Protein AF-A0A7J9R918-F1 (afdb_monomer_lite)

Secondary structure (DSSP, 8-state):
-----------EEEEEEEEEESSS-EEEEEEEEEESS--TT------SSS-------S-TT-----SS---TT----HHHHHHHHHHHHHHTSHHHHHHHHHHHHHHHTS-HHHHHHHHHHHHHHHHH-SS--HHHHHHHSSHHHHHHHHTSEE--SSSS-EE-SEEEEE-TTSBEEEESS--S-SB-TTSHHHHHHHH-SS---EE---EEETTTTEEEEEEEEEEE-TTT--EEEEEEEEEEHHHHS---

pLDDT: mean 75.33, std 25.39, range [23.84, 98.75]

Sequence (252 aa):
MSVNNTNNLRNTVIVIVLATGIGFGVSITAYFIICEDCGPLSQIFFDNDVSLEIICSNDPTCRSLDNSTEIDGYNFTPIGQEKINLLKELVRQPIIQNALNLSNEKDSHISDDVRIQIYIQREKEWINSKELTPLMKSIIHNDVSDSLRDNLIIQSDNFDNVTFGEHILTNVYGGNVAISVKTDNYDQSRDDWWQQAFYDKDGRPFARQCEFDSSAEIFSEDLIIKIKDNESGEFIGILNSATPCDVLYKPS

Structure (mmCIF, N/CA/C/O backbone):
data_AF-A0A7J9R918-F1
#
_entry.id   AF-A0A7J9R918-F1
#
loop_
_atom_site.group_PDB
_atom_site.id
_atom_site.type_symbol
_atom_site.label_atom_id
_atom_site.label_alt_id
_atom_site.label_comp_id
_atom_site.label_asym_id
_atom_site.label_entity_id
_atom_site.label_seq_id
_atom_site.pdbx_PDB_ins_code
_atom_site.Cartn_x
_atom_site.Cartn_y
_atom_site.Cartn_z
_atom_site.occupancy
_atom_site.B_iso_or_equiv
_atom_site.auth_seq_id
_atom_site.auth_comp_id
_atom_site.auth_asym_id
_atom_site.auth_atom_id
_atom_site.pdbx_PDB_model_num
ATOM 1 N N . MET A 1 1 ? 44.095 4.939 -36.704 1.00 32.62 1 MET A N 1
ATOM 2 C CA . MET A 1 1 ? 44.929 5.235 -35.521 1.00 32.62 1 MET A CA 1
ATOM 3 C C . MET A 1 1 ? 44.325 6.455 -34.862 1.00 32.62 1 MET A C 1
ATOM 5 O O . MET A 1 1 ? 44.158 7.461 -35.539 1.00 32.62 1 MET A O 1
ATOM 9 N N . SER A 1 2 ? 43.870 6.292 -33.622 1.00 30.41 2 SER A N 1
ATOM 10 C CA . SER A 1 2 ? 43.311 7.354 -32.786 1.00 30.41 2 SER A CA 1
ATOM 11 C C . SER A 1 2 ? 44.360 8.430 -32.480 1.00 30.41 2 SER A C 1
ATOM 13 O O . SER A 1 2 ? 45.555 8.179 -32.634 1.00 30.41 2 SER A O 1
ATOM 15 N N . VAL A 1 3 ? 43.915 9.608 -32.029 1.00 24.45 3 VAL A N 1
ATOM 16 C CA . VAL A 1 3 ? 44.062 10.043 -30.625 1.00 24.45 3 VAL A CA 1
ATOM 17 C C . VAL A 1 3 ? 43.327 11.382 -30.401 1.00 24.45 3 VAL A C 1
ATOM 19 O O . VAL A 1 3 ? 43.638 12.393 -31.016 1.00 24.45 3 VAL A O 1
ATOM 22 N N . ASN A 1 4 ? 42.349 11.297 -29.493 1.00 23.84 4 ASN A N 1
ATOM 23 C CA . ASN A 1 4 ? 41.894 12.228 -28.450 1.00 23.84 4 ASN A CA 1
ATOM 24 C C . ASN A 1 4 ? 41.414 13.645 -28.797 1.00 23.84 4 ASN A C 1
ATOM 26 O O . ASN A 1 4 ? 42.194 14.591 -28.832 1.00 23.84 4 ASN A O 1
ATOM 30 N N . ASN A 1 5 ? 40.086 13.801 -28.811 1.00 26.95 5 ASN A N 1
ATOM 31 C CA . ASN A 1 5 ? 39.428 15.035 -28.389 1.00 26.95 5 ASN A CA 1
ATOM 32 C C . ASN A 1 5 ? 38.882 14.804 -26.968 1.00 26.95 5 ASN A C 1
ATOM 34 O O . ASN A 1 5 ? 37.835 14.189 -26.784 1.00 26.95 5 ASN A O 1
ATOM 38 N N . THR A 1 6 ? 39.641 15.199 -25.948 1.00 28.48 6 THR A N 1
ATOM 39 C CA . THR A 1 6 ? 39.161 15.219 -24.561 1.00 28.48 6 THR A CA 1
ATOM 40 C C . THR A 1 6 ? 38.328 16.479 -24.359 1.00 28.48 6 THR A C 1
ATOM 42 O O . THR A 1 6 ? 38.869 17.529 -24.009 1.00 28.48 6 THR A O 1
ATOM 45 N N . ASN A 1 7 ? 37.016 16.381 -24.575 1.00 33.41 7 ASN A N 1
ATOM 46 C CA . ASN A 1 7 ? 36.082 17.352 -24.017 1.00 33.41 7 ASN A CA 1
ATOM 47 C C . ASN A 1 7 ? 36.028 17.110 -22.506 1.00 33.41 7 ASN A C 1
ATOM 49 O O . ASN A 1 7 ? 35.363 16.197 -22.027 1.00 33.41 7 ASN A O 1
ATOM 53 N N . ASN A 1 8 ? 36.797 17.901 -21.761 1.00 33.41 8 ASN A N 1
ATOM 54 C CA . ASN A 1 8 ? 36.609 18.047 -20.325 1.00 33.41 8 ASN A CA 1
ATOM 55 C C . ASN A 1 8 ? 35.261 18.745 -20.103 1.00 33.41 8 ASN A C 1
ATOM 57 O O . ASN A 1 8 ? 35.196 19.973 -20.151 1.00 33.41 8 ASN A O 1
ATOM 61 N N . LEU A 1 9 ? 34.205 17.967 -19.872 1.00 38.03 9 LEU A N 1
ATOM 62 C CA . LEU A 1 9 ? 32.958 18.469 -19.304 1.00 38.03 9 LEU A CA 1
ATOM 63 C C . LEU A 1 9 ? 33.279 18.991 -17.900 1.00 38.03 9 LEU A C 1
ATOM 65 O O . LEU A 1 9 ? 33.666 18.236 -17.006 1.00 38.03 9 LEU A O 1
ATOM 69 N N . ARG A 1 10 ? 33.232 20.312 -17.724 1.00 39.97 10 ARG A N 1
ATOM 70 C CA . ARG A 1 10 ? 33.301 20.930 -16.401 1.00 39.97 10 ARG A CA 1
ATOM 71 C C . ARG A 1 10 ? 31.876 21.144 -15.929 1.00 39.97 10 ARG A C 1
ATOM 73 O O . ARG A 1 10 ? 31.263 22.146 -16.284 1.00 39.97 10 ARG A O 1
ATOM 80 N N . ASN A 1 11 ? 31.393 20.226 -15.101 1.00 40.03 11 ASN A N 1
ATOM 81 C CA . ASN A 1 11 ? 30.144 20.410 -14.375 1.00 40.03 11 ASN A CA 1
ATOM 82 C C . ASN A 1 11 ? 30.262 21.708 -13.574 1.00 40.03 11 ASN A C 1
ATOM 84 O O . ASN A 1 11 ? 31.115 21.830 -12.689 1.00 40.03 11 ASN A O 1
ATOM 88 N N . THR A 1 12 ? 29.455 22.702 -13.928 1.00 41.66 12 THR A N 1
ATOM 89 C CA . THR A 1 12 ? 29.423 23.975 -13.212 1.00 41.66 12 THR A CA 1
ATOM 90 C C . THR A 1 12 ? 28.240 23.921 -12.265 1.00 41.66 12 THR A C 1
ATOM 92 O O . THR A 1 12 ? 27.091 23.985 -12.689 1.00 41.66 12 THR A O 1
ATOM 95 N N . VAL A 1 13 ? 28.530 23.759 -10.976 1.00 40.97 13 VAL A N 1
ATOM 96 C CA . VAL A 1 13 ? 27.519 23.821 -9.918 1.00 40.97 13 VAL A CA 1
ATOM 97 C C . VAL A 1 13 ? 27.409 25.272 -9.479 1.00 40.97 13 VAL A C 1
ATOM 99 O O . VAL A 1 13 ? 28.358 25.828 -8.921 1.00 40.97 13 VAL A O 1
ATOM 102 N N . ILE A 1 14 ? 26.261 25.892 -9.739 1.00 46.34 14 ILE A N 1
ATOM 103 C CA . ILE A 1 14 ? 25.958 27.229 -9.232 1.00 46.34 14 ILE A CA 1
ATOM 104 C C . ILE A 1 14 ? 25.127 27.044 -7.964 1.00 46.34 14 ILE A C 1
ATOM 106 O O . ILE A 1 14 ? 24.014 26.523 -8.010 1.00 46.34 14 ILE A O 1
ATOM 110 N N . VAL A 1 15 ? 25.692 27.449 -6.826 1.00 37.31 15 VAL A N 1
ATOM 111 C CA . VAL A 1 15 ? 24.999 27.429 -5.533 1.00 37.31 15 VAL A CA 1
ATOM 112 C C . VAL A 1 15 ? 24.481 28.830 -5.254 1.00 37.31 15 VAL A C 1
ATOM 114 O O . VAL A 1 15 ? 25.272 29.761 -5.087 1.00 37.31 15 VAL A O 1
ATOM 117 N N . ILE A 1 16 ? 23.159 28.980 -5.194 1.00 44.16 16 ILE A N 1
ATOM 118 C CA . ILE A 1 16 ? 22.521 30.248 -4.835 1.00 44.16 16 ILE A CA 1
ATOM 119 C C . ILE A 1 16 ? 21.876 30.076 -3.466 1.00 44.16 16 ILE A C 1
ATOM 121 O O . ILE A 1 16 ? 20.997 29.238 -3.269 1.00 44.16 16 ILE A O 1
ATOM 125 N N . VAL A 1 17 ? 22.346 30.873 -2.508 1.00 35.34 17 VAL A N 1
ATOM 126 C CA . VAL A 1 17 ? 21.844 30.880 -1.134 1.00 35.34 17 VAL A CA 1
ATOM 127 C C . VAL A 1 17 ? 20.987 32.122 -0.954 1.00 35.34 17 VAL A C 1
ATOM 129 O O . VAL A 1 17 ? 21.504 33.239 -0.979 1.00 35.34 17 VAL A O 1
ATOM 132 N N . LEU A 1 18 ? 19.684 31.929 -0.764 1.00 38.84 18 LEU A N 1
ATOM 133 C CA . LEU A 1 18 ? 18.763 33.012 -0.441 1.00 38.84 18 LEU A CA 1
ATOM 134 C C . LEU A 1 18 ? 18.432 32.951 1.050 1.00 38.84 18 LEU A C 1
ATOM 136 O O . LEU A 1 18 ? 17.941 31.944 1.562 1.00 38.84 18 LEU A O 1
ATOM 140 N N . ALA A 1 19 ? 18.732 34.043 1.748 1.00 36.03 19 ALA A N 1
ATOM 141 C CA . ALA A 1 19 ? 18.353 34.244 3.136 1.00 36.03 19 ALA A CA 1
ATOM 142 C C . ALA A 1 19 ? 17.166 35.205 3.174 1.00 36.03 19 ALA A C 1
ATOM 144 O O . ALA A 1 19 ? 17.302 36.379 2.827 1.00 36.03 19 ALA A O 1
ATOM 145 N N . THR A 1 20 ? 16.009 34.720 3.607 1.00 46.41 20 THR A N 1
ATOM 146 C CA . THR A 1 20 ? 14.824 35.560 3.798 1.00 46.41 20 THR A CA 1
ATOM 147 C C . THR A 1 20 ? 14.532 35.674 5.286 1.00 46.41 20 THR A C 1
ATOM 149 O O . THR A 1 20 ? 14.395 34.666 5.984 1.00 46.41 20 THR A O 1
ATOM 152 N N . GLY A 1 21 ? 14.460 36.909 5.779 1.00 35.44 21 GLY A N 1
ATOM 153 C CA . GLY A 1 21 ? 14.122 37.212 7.164 1.00 35.44 21 GLY A CA 1
ATOM 154 C C . GLY A 1 21 ? 12.856 38.051 7.232 1.00 35.44 21 GLY A C 1
ATOM 155 O O . GLY A 1 21 ? 12.847 39.188 6.768 1.00 35.44 21 GLY A O 1
ATOM 156 N N . ILE A 1 22 ? 11.809 37.514 7.855 1.00 43.78 22 ILE A N 1
ATOM 157 C CA . ILE A 1 22 ? 10.641 38.293 8.272 1.00 43.78 22 ILE A CA 1
ATOM 158 C C . ILE A 1 22 ? 10.321 37.881 9.714 1.00 43.78 22 ILE A C 1
ATOM 160 O O . ILE A 1 22 ? 9.660 36.879 9.937 1.00 43.78 22 ILE A O 1
ATOM 164 N N . GLY A 1 23 ? 10.836 38.636 10.693 1.00 43.34 23 GLY A N 1
ATOM 165 C CA . GLY A 1 23 ? 10.532 38.472 12.125 1.00 43.34 23 GLY A CA 1
ATOM 166 C C . GLY A 1 23 ? 11.089 37.201 12.795 1.00 43.34 23 GLY A C 1
ATOM 167 O O . GLY A 1 23 ? 10.658 36.093 12.521 1.00 43.34 23 GLY A O 1
ATOM 168 N N . PHE A 1 24 ? 12.034 37.380 13.728 1.00 41.34 24 PHE A N 1
ATOM 169 C CA . PHE A 1 24 ? 12.594 36.388 14.677 1.00 41.34 24 PHE A CA 1
ATOM 170 C C . PHE A 1 24 ? 13.029 34.996 14.161 1.00 41.34 24 PHE A C 1
ATOM 172 O O . PHE A 1 24 ? 13.310 34.112 14.967 1.00 41.34 24 PHE A O 1
ATOM 179 N N . GLY A 1 25 ? 13.222 34.820 12.856 1.00 36.94 25 GLY A N 1
ATOM 180 C CA . GLY A 1 25 ? 13.927 33.676 12.279 1.00 36.94 25 GLY A CA 1
ATOM 181 C C . GLY A 1 25 ? 14.421 33.994 10.871 1.00 36.94 25 GLY A C 1
ATOM 182 O O . GLY A 1 25 ? 13.702 34.610 10.087 1.00 36.94 25 GLY A O 1
ATOM 183 N N . VAL A 1 26 ? 15.662 33.614 10.555 1.00 37.94 26 VAL A N 1
ATOM 184 C CA . VAL A 1 26 ? 16.179 33.634 9.179 1.00 37.94 26 VAL A CA 1
ATOM 185 C C . VAL A 1 26 ? 16.006 32.228 8.628 1.00 37.94 26 VAL A C 1
ATOM 187 O O . VAL A 1 26 ? 16.598 31.292 9.164 1.00 37.94 26 VAL A O 1
ATOM 190 N N . SER A 1 27 ? 15.198 32.082 7.580 1.00 35.38 27 SER A N 1
ATOM 191 C CA . SER A 1 27 ? 15.174 30.851 6.795 1.00 35.38 27 SER A CA 1
ATOM 192 C C . SER A 1 27 ? 16.204 30.984 5.680 1.00 35.38 27 SER A C 1
ATOM 194 O O . SER A 1 27 ? 16.216 31.985 4.957 1.00 35.38 27 SER A O 1
ATOM 196 N N . ILE A 1 28 ? 17.104 30.008 5.578 1.00 36.19 28 ILE A N 1
ATOM 197 C CA . ILE A 1 28 ? 18.082 29.922 4.495 1.00 36.19 28 ILE A CA 1
ATOM 198 C C . ILE A 1 28 ? 17.631 28.786 3.592 1.00 36.19 28 ILE A C 1
ATOM 200 O O . ILE A 1 28 ? 17.606 27.636 4.022 1.00 36.19 28 ILE A O 1
ATOM 204 N N . THR A 1 29 ? 17.299 29.112 2.346 1.00 41.69 29 THR A N 1
ATOM 205 C CA . THR A 1 29 ? 17.016 28.109 1.317 1.00 41.69 29 THR A CA 1
ATOM 206 C C . THR A 1 29 ? 18.162 28.131 0.316 1.00 41.69 29 THR A C 1
ATOM 208 O O . THR A 1 29 ? 18.476 29.175 -0.264 1.00 41.69 29 THR A O 1
ATOM 211 N N . ALA A 1 30 ? 18.835 26.993 0.168 1.00 33.66 30 ALA A N 1
ATOM 212 C CA . ALA A 1 30 ? 19.888 26.810 -0.817 1.00 33.66 30 ALA A CA 1
ATOM 213 C C . ALA A 1 30 ? 19.310 26.064 -2.019 1.00 33.66 30 ALA A C 1
ATOM 215 O O . ALA A 1 30 ? 18.751 24.981 -1.861 1.00 33.66 30 ALA A O 1
ATOM 216 N N . TYR A 1 31 ? 19.467 26.642 -3.206 1.00 45.06 31 TYR A N 1
ATOM 217 C CA . TYR A 1 31 ? 19.095 26.002 -4.461 1.00 45.06 31 TYR A CA 1
ATOM 218 C C . TYR A 1 31 ? 20.358 25.493 -5.150 1.00 45.06 31 TYR A C 1
ATOM 220 O O . TYR A 1 31 ? 21.346 26.225 -5.286 1.00 45.06 31 TYR A O 1
ATOM 228 N N . PHE A 1 32 ? 20.317 24.234 -5.580 1.00 38.19 32 PHE A N 1
ATOM 229 C CA . PHE A 1 32 ? 21.372 23.608 -6.366 1.00 38.19 32 PHE A CA 1
ATOM 230 C C . PHE A 1 32 ? 20.885 23.478 -7.801 1.00 38.19 32 PHE A C 1
ATOM 232 O O . PHE A 1 32 ? 19.924 22.762 -8.066 1.00 38.19 32 PHE A O 1
ATOM 239 N N . ILE A 1 33 ? 21.550 24.170 -8.722 1.00 48.00 33 ILE A N 1
ATOM 240 C CA . ILE A 1 33 ? 21.303 24.009 -10.153 1.00 48.00 33 ILE A CA 1
ATOM 241 C C . ILE A 1 33 ? 22.528 23.308 -10.731 1.00 48.00 33 ILE A C 1
ATOM 243 O O . ILE A 1 33 ? 23.639 23.849 -10.709 1.00 48.00 33 ILE A O 1
ATOM 247 N N . ILE A 1 34 ? 22.323 22.081 -11.205 1.00 42.50 34 ILE A N 1
ATOM 248 C CA . ILE A 1 34 ? 23.332 21.308 -11.925 1.00 42.50 34 ILE A CA 1
ATOM 249 C C . ILE A 1 34 ? 22.982 21.420 -13.402 1.00 42.50 34 ILE A C 1
ATOM 251 O O . ILE A 1 34 ? 21.946 20.924 -13.833 1.00 42.50 34 ILE A O 1
ATOM 255 N N . CYS A 1 35 ? 23.830 22.103 -14.165 1.00 47.75 35 CYS A N 1
ATOM 256 C CA . CYS A 1 35 ? 23.687 22.185 -15.610 1.00 47.75 35 CYS A CA 1
ATOM 257 C C . CYS A 1 35 ? 24.886 21.512 -16.269 1.00 47.75 35 CYS A C 1
ATOM 259 O O . CYS A 1 35 ? 26.027 21.932 -16.057 1.00 47.75 35 CYS A O 1
ATOM 261 N N . GLU A 1 36 ? 24.624 20.462 -17.046 1.00 42.22 36 GLU A N 1
ATOM 262 C CA . GLU A 1 36 ? 25.682 19.682 -17.693 1.00 42.22 36 GLU A CA 1
ATOM 263 C C . GLU A 1 36 ? 26.209 20.340 -18.980 1.00 42.22 36 GLU A C 1
ATOM 265 O O . GLU A 1 36 ? 27.331 20.038 -19.368 1.00 42.22 36 GLU A O 1
ATOM 270 N N . ASP A 1 37 ? 25.495 21.322 -19.559 1.00 49.28 37 ASP A N 1
ATOM 271 C CA . ASP A 1 37 ? 25.877 21.972 -20.830 1.00 49.28 37 ASP A CA 1
ATOM 272 C C . ASP A 1 37 ? 25.492 23.468 -20.938 1.00 49.28 37 ASP A C 1
ATOM 274 O O . ASP A 1 37 ? 25.256 24.011 -22.020 1.00 49.28 37 ASP A O 1
ATOM 278 N N . CYS A 1 38 ? 25.451 24.202 -19.822 1.00 47.06 38 CYS A N 1
ATOM 279 C CA . CYS A 1 38 ? 25.186 25.642 -19.879 1.00 47.06 38 CYS A CA 1
ATOM 280 C C . CYS A 1 38 ? 26.399 26.378 -20.465 1.00 47.06 38 CYS A C 1
ATOM 282 O O . CYS A 1 38 ? 27.414 26.588 -19.798 1.00 47.06 38 CYS A O 1
ATOM 284 N N . GLY A 1 39 ? 26.294 26.789 -21.730 1.00 46.59 39 GLY A N 1
ATOM 285 C CA . GLY A 1 39 ? 27.239 27.714 -22.348 1.00 46.59 39 GLY A CA 1
ATOM 286 C C . GLY A 1 39 ? 27.359 29.040 -21.568 1.00 46.59 39 GLY A C 1
ATOM 287 O O . GLY A 1 39 ? 26.531 29.351 -20.713 1.00 46.59 39 GLY A O 1
ATOM 288 N N . PRO A 1 40 ? 28.367 29.879 -21.870 1.00 41.31 40 PRO A N 1
ATOM 289 C CA . PRO A 1 40 ? 28.768 31.031 -21.046 1.00 41.31 40 PRO A CA 1
ATOM 290 C C . PRO A 1 40 ? 27.763 32.206 -20.962 1.00 41.31 40 PRO A C 1
ATOM 292 O O . PRO A 1 40 ? 28.132 33.275 -20.481 1.00 41.31 40 PRO A O 1
ATOM 295 N N . LEU A 1 41 ? 26.521 32.056 -21.437 1.00 36.59 41 LEU A N 1
ATOM 296 C CA . LEU A 1 41 ? 25.532 33.137 -21.573 1.00 36.59 41 LEU A CA 1
ATOM 297 C C . LEU A 1 41 ? 24.144 32.801 -20.991 1.00 36.59 41 LEU A C 1
ATOM 299 O O . LEU A 1 41 ? 23.135 33.277 -21.502 1.00 36.59 41 LEU A O 1
ATOM 303 N N . SER A 1 42 ? 24.057 32.026 -19.910 1.00 42.22 42 SER A N 1
ATOM 304 C CA . SER A 1 42 ? 22.805 31.917 -19.147 1.00 42.22 42 SER A CA 1
ATOM 305 C C . SER A 1 42 ? 22.637 33.127 -18.213 1.00 42.22 42 SER A C 1
ATOM 307 O O . SER A 1 42 ? 23.489 33.365 -17.354 1.00 42.22 42 SER A O 1
ATOM 309 N N . GLN A 1 43 ? 21.549 33.889 -18.362 1.00 41.75 43 GLN A N 1
ATOM 310 C CA . GLN A 1 43 ? 21.131 34.928 -17.409 1.00 41.75 43 GLN A CA 1
ATOM 311 C C . GLN A 1 43 ? 19.960 34.409 -16.568 1.00 41.75 43 GLN A C 1
ATOM 313 O O . GLN A 1 43 ? 19.052 33.782 -17.103 1.00 41.75 43 GLN A O 1
ATOM 318 N N . ILE A 1 44 ? 19.991 34.674 -15.261 1.00 41.31 44 ILE A N 1
ATOM 319 C CA . ILE A 1 44 ? 18.927 34.319 -14.313 1.00 41.31 44 ILE A CA 1
ATOM 320 C C . ILE A 1 44 ? 18.194 35.612 -13.949 1.00 41.31 44 ILE A C 1
ATOM 322 O O . ILE A 1 44 ? 18.835 36.573 -13.515 1.00 41.31 44 ILE A O 1
ATOM 326 N N . PHE A 1 45 ? 16.873 35.639 -14.127 1.00 36.59 45 PHE A N 1
ATOM 327 C CA . PHE A 1 45 ? 16.013 36.744 -13.704 1.00 36.59 45 PHE A CA 1
ATOM 328 C C . PHE A 1 45 ? 15.236 36.346 -12.446 1.00 36.59 45 PHE A C 1
ATOM 330 O O . PHE A 1 45 ? 14.886 35.183 -12.270 1.00 36.59 45 PHE A O 1
ATOM 337 N N . PHE A 1 46 ?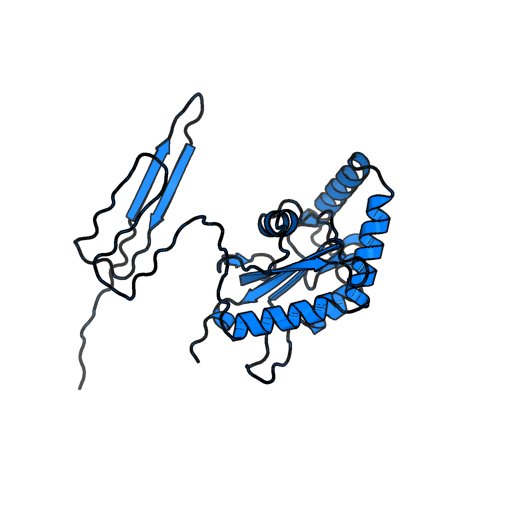 14.977 37.318 -11.571 1.00 34.47 46 PHE A N 1
ATOM 338 C CA . PHE A 1 46 ? 14.122 37.152 -10.398 1.00 34.47 46 PHE A CA 1
ATOM 339 C C . PHE A 1 46 ? 12.976 38.155 -10.502 1.00 34.47 46 PHE A C 1
ATOM 341 O O . PHE A 1 46 ? 13.243 39.352 -10.643 1.00 34.47 46 PHE A O 1
ATOM 348 N N . ASP A 1 47 ? 11.734 37.683 -10.404 1.00 34.62 47 ASP A N 1
ATOM 349 C CA . ASP A 1 47 ? 10.582 38.539 -10.114 1.00 34.62 47 ASP A CA 1
ATOM 350 C C . ASP A 1 47 ? 10.078 38.265 -8.689 1.00 34.62 47 ASP A C 1
ATOM 352 O O . ASP A 1 47 ? 10.346 37.214 -8.106 1.00 34.62 47 ASP A O 1
ATOM 356 N N . ASN A 1 48 ? 9.418 39.253 -8.087 1.00 35.41 48 ASN A N 1
ATOM 357 C CA . ASN A 1 48 ? 9.152 39.322 -6.644 1.00 35.41 48 ASN A CA 1
ATOM 358 C C . ASN A 1 48 ? 8.097 38.327 -6.122 1.00 35.41 48 ASN A C 1
ATOM 360 O O . ASN A 1 48 ? 7.809 38.346 -4.927 1.00 35.41 48 ASN A O 1
ATOM 364 N N . ASP A 1 49 ? 7.578 37.445 -6.972 1.00 38.94 49 ASP A N 1
ATOM 365 C CA . ASP A 1 49 ? 6.808 36.267 -6.581 1.00 38.94 49 ASP A CA 1
ATOM 366 C C . ASP A 1 49 ? 7.582 35.025 -7.035 1.00 38.94 49 ASP A C 1
ATOM 368 O O . ASP A 1 49 ? 7.903 34.876 -8.213 1.00 38.94 49 ASP A O 1
ATOM 372 N N . VAL A 1 50 ? 7.944 34.178 -6.067 1.00 39.38 50 VAL A N 1
ATOM 373 C CA . VAL A 1 50 ? 8.929 33.087 -6.158 1.00 39.38 50 VAL A CA 1
ATOM 374 C C . VAL A 1 50 ? 8.603 32.099 -7.284 1.00 39.38 50 VAL A C 1
ATOM 376 O O . VAL A 1 50 ? 8.001 31.053 -7.069 1.00 39.38 50 VAL A O 1
ATOM 379 N N . SER A 1 51 ? 9.051 32.424 -8.490 1.00 34.84 51 SER A N 1
ATOM 380 C CA . SER A 1 51 ? 9.150 31.532 -9.638 1.00 34.84 51 SER A CA 1
ATOM 381 C C . SER A 1 51 ? 10.529 31.750 -10.250 1.00 34.84 51 SER A C 1
ATOM 383 O O . SER A 1 51 ? 10.965 32.881 -10.476 1.00 34.84 51 SER A O 1
ATOM 385 N N . LEU A 1 52 ? 11.280 30.663 -10.396 1.00 35.94 52 LEU A N 1
ATOM 386 C CA . LEU A 1 52 ? 12.652 30.696 -10.885 1.00 35.94 52 LEU A CA 1
ATOM 387 C C . LEU A 1 52 ? 12.616 30.282 -12.354 1.00 35.94 52 LEU A C 1
ATOM 389 O O . LEU A 1 52 ? 12.736 29.108 -12.679 1.00 35.94 52 LEU A O 1
ATOM 393 N N . GLU A 1 53 ? 12.393 31.246 -13.246 1.00 36.59 53 GLU A N 1
ATOM 394 C CA . GLU A 1 53 ? 12.328 30.968 -14.681 1.00 36.59 53 GLU A CA 1
ATOM 395 C C . GLU A 1 53 ? 13.754 30.863 -15.249 1.00 36.59 53 GLU A C 1
ATOM 397 O O . GLU A 1 53 ? 14.448 31.860 -15.475 1.00 36.59 53 GLU A O 1
ATOM 402 N N . ILE A 1 54 ? 14.236 29.632 -15.447 1.00 40.94 54 ILE A N 1
ATOM 403 C CA . ILE A 1 54 ? 15.505 29.380 -16.141 1.00 40.94 54 ILE A CA 1
ATOM 404 C C . ILE A 1 54 ? 15.241 29.455 -17.647 1.00 40.94 54 ILE A C 1
ATOM 406 O O . ILE A 1 54 ? 14.844 28.479 -18.280 1.00 40.94 54 ILE A O 1
ATOM 410 N N . ILE A 1 55 ? 15.483 30.624 -18.240 1.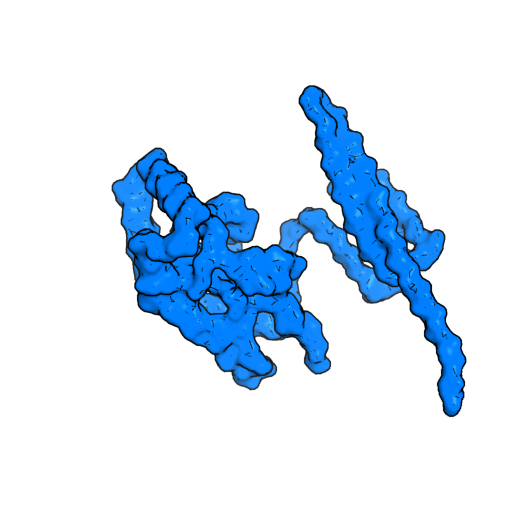00 37.81 55 ILE A N 1
ATOM 411 C CA . ILE A 1 55 ? 15.392 30.809 -19.691 1.00 37.81 55 ILE A CA 1
ATOM 412 C C . ILE A 1 55 ? 16.694 30.309 -20.331 1.00 37.81 55 ILE A C 1
ATOM 414 O O . ILE A 1 55 ? 17.661 31.054 -20.503 1.00 37.81 55 ILE A O 1
ATOM 418 N N . CYS A 1 56 ? 16.731 29.029 -20.699 1.00 39.41 56 CYS A N 1
ATOM 419 C CA . CYS A 1 56 ? 17.797 28.490 -21.540 1.00 39.41 56 CYS A CA 1
ATOM 420 C C . CYS A 1 56 ? 17.561 28.939 -22.988 1.00 39.41 56 CYS A C 1
ATOM 422 O O . CYS A 1 56 ? 16.599 28.530 -23.636 1.00 39.41 56 CYS A O 1
ATOM 424 N N . SER A 1 57 ? 18.424 29.806 -23.516 1.00 38.59 57 SER A N 1
ATOM 425 C CA . SER A 1 57 ? 18.289 30.296 -24.887 1.00 38.59 57 SER A CA 1
ATOM 426 C C . SER A 1 57 ? 18.439 29.154 -25.910 1.00 38.59 57 SER A C 1
ATOM 428 O O . SER A 1 57 ? 19.533 28.632 -26.096 1.00 38.59 57 SER A O 1
ATOM 430 N N . ASN A 1 58 ? 17.345 28.834 -26.605 1.00 40.12 58 ASN A N 1
ATOM 431 C CA . ASN A 1 58 ? 17.246 28.116 -27.886 1.00 40.12 58 ASN A CA 1
ATOM 432 C C . ASN A 1 58 ? 17.826 26.690 -28.016 1.00 40.12 58 ASN A C 1
ATOM 434 O O . ASN A 1 58 ? 17.992 26.232 -29.149 1.00 40.12 58 ASN A O 1
ATOM 438 N N . ASP A 1 59 ? 18.069 25.959 -26.927 1.00 41.81 59 ASP A N 1
ATOM 439 C CA . ASP A 1 59 ? 18.426 24.534 -27.008 1.00 41.81 59 ASP A CA 1
ATOM 440 C C . ASP A 1 59 ? 17.208 23.624 -26.726 1.00 41.81 59 ASP A C 1
ATOM 442 O O . ASP A 1 59 ? 16.699 23.623 -25.603 1.00 41.81 59 ASP A O 1
ATOM 446 N N . PRO A 1 60 ? 16.725 22.829 -27.705 1.00 38.44 60 PRO A N 1
ATOM 447 C CA . PRO A 1 60 ? 15.581 21.929 -27.529 1.00 38.44 60 PRO A CA 1
ATOM 448 C C . PRO A 1 60 ? 15.847 20.728 -26.601 1.00 38.44 60 PRO A C 1
ATOM 450 O O . PRO A 1 60 ? 14.926 19.951 -26.350 1.00 38.44 60 PRO A O 1
ATOM 453 N N . THR A 1 61 ? 17.072 20.548 -26.097 1.00 37.16 61 THR A N 1
ATOM 454 C CA . THR A 1 61 ? 17.416 19.489 -25.129 1.00 37.16 61 THR A CA 1
ATOM 455 C C . THR A 1 61 ? 17.332 19.936 -23.667 1.00 37.16 61 THR A C 1
ATOM 457 O O . THR A 1 61 ? 17.306 19.095 -22.769 1.00 37.16 61 THR A O 1
ATOM 460 N N . CYS A 1 62 ? 17.206 21.241 -23.408 1.00 37.94 62 CYS A N 1
ATOM 461 C CA . CYS A 1 62 ? 17.021 21.775 -22.061 1.00 37.94 62 CYS A CA 1
ATOM 462 C C . CYS A 1 62 ? 15.563 21.602 -21.605 1.00 37.94 62 CYS A C 1
ATOM 464 O O . CYS A 1 62 ? 14.676 22.327 -22.052 1.00 37.94 62 CYS A O 1
ATOM 466 N N . ARG A 1 63 ? 15.305 20.659 -20.690 1.00 40.88 63 ARG A N 1
ATOM 467 C CA . ARG A 1 63 ? 14.055 20.613 -19.914 1.00 40.88 63 ARG A CA 1
ATOM 468 C C . ARG A 1 63 ? 14.241 21.401 -18.620 1.00 40.88 63 ARG A C 1
ATOM 470 O O . ARG A 1 63 ? 15.202 21.156 -17.894 1.00 40.88 63 ARG A O 1
ATOM 477 N N . SER A 1 64 ? 13.334 22.334 -18.337 1.00 35.69 64 SER A N 1
ATOM 478 C CA . SER A 1 64 ? 13.251 22.982 -17.030 1.00 35.69 64 SER A CA 1
ATOM 479 C C . SER A 1 64 ? 12.942 21.929 -15.963 1.00 35.69 64 SER A C 1
ATOM 481 O O . SER A 1 64 ? 12.007 21.141 -16.096 1.00 35.69 64 SER A O 1
ATOM 483 N N . LEU A 1 65 ? 13.750 21.898 -14.907 1.00 34.88 65 LEU A N 1
ATOM 484 C CA . LEU A 1 65 ? 13.391 21.249 -13.650 1.00 34.88 65 LEU A CA 1
ATOM 485 C C . LEU A 1 65 ? 12.628 22.292 -12.834 1.00 34.88 65 LEU A C 1
ATOM 487 O O . LEU A 1 65 ? 13.228 23.052 -12.076 1.00 34.88 65 LEU A O 1
ATOM 491 N N . ASP A 1 66 ? 11.319 22.382 -13.067 1.00 35.09 66 ASP A N 1
ATOM 492 C CA . ASP A 1 66 ? 10.436 23.161 -12.202 1.00 35.09 66 ASP A CA 1
ATOM 493 C C . ASP A 1 66 ? 10.292 22.436 -10.862 1.00 35.09 66 ASP A C 1
ATOM 495 O O . ASP A 1 66 ? 9.726 21.346 -10.771 1.00 35.09 66 ASP A O 1
ATOM 499 N N . ASN A 1 67 ? 10.822 23.056 -9.809 1.00 39.72 67 ASN A N 1
ATOM 500 C CA . ASN A 1 67 ? 10.592 22.640 -8.434 1.00 39.72 67 ASN A CA 1
ATOM 501 C C . ASN A 1 67 ? 9.180 23.079 -8.024 1.00 39.72 67 ASN A C 1
ATOM 503 O O . ASN A 1 67 ? 8.872 24.269 -8.018 1.00 39.72 67 ASN A O 1
ATOM 507 N N . SER A 1 68 ? 8.346 22.112 -7.637 1.00 34.81 68 SER A N 1
ATOM 508 C CA . SER A 1 68 ? 6.976 22.280 -7.128 1.00 34.81 68 SER A CA 1
ATOM 509 C C . SER A 1 68 ? 5.984 22.941 -8.095 1.00 34.81 68 SER A C 1
ATOM 511 O O . SER A 1 68 ? 5.626 24.107 -7.959 1.00 34.81 68 SER A O 1
ATOM 513 N N . THR A 1 69 ? 5.450 22.154 -9.024 1.00 29.14 69 THR A N 1
ATOM 514 C CA . THR A 1 69 ? 4.142 22.427 -9.627 1.00 29.14 69 THR A CA 1
ATOM 515 C C . THR A 1 69 ? 3.279 21.184 -9.513 1.00 29.14 69 THR A C 1
ATOM 517 O O . THR A 1 69 ? 3.751 20.062 -9.627 1.00 29.14 69 THR A O 1
ATOM 520 N N . GLU A 1 70 ? 2.011 21.407 -9.207 1.00 32.84 70 GLU A N 1
ATOM 521 C CA . GLU A 1 70 ? 0.897 20.477 -9.332 1.00 32.84 70 GLU A CA 1
ATOM 522 C C . GLU A 1 70 ? 1.004 19.764 -10.698 1.00 32.84 70 GLU A C 1
ATOM 524 O O . GLU A 1 70 ? 0.701 20.357 -11.734 1.00 32.84 70 GLU A O 1
ATOM 529 N N . ILE A 1 71 ? 1.541 18.534 -10.733 1.00 38.16 71 ILE A N 1
ATOM 530 C CA . ILE A 1 71 ? 1.791 17.826 -12.000 1.00 38.16 71 ILE A CA 1
ATOM 531 C C . ILE A 1 71 ? 0.500 17.157 -12.448 1.00 38.16 71 ILE A C 1
ATOM 533 O O . ILE A 1 71 ? 0.284 15.949 -12.331 1.00 38.16 71 ILE A O 1
ATOM 537 N N . ASP A 1 72 ? -0.379 18.001 -12.965 1.00 31.55 72 ASP A N 1
ATOM 538 C CA . ASP A 1 72 ? -1.567 17.625 -13.696 1.00 31.55 72 ASP A CA 1
ATOM 539 C C . ASP A 1 72 ? -1.129 16.901 -14.985 1.00 31.55 72 ASP A C 1
ATOM 541 O O . ASP A 1 72 ? -0.836 17.509 -16.012 1.00 31.55 72 ASP A O 1
ATOM 545 N N . GLY A 1 73 ? -1.027 15.571 -14.919 1.00 38.78 73 GLY A N 1
ATOM 546 C CA . GLY A 1 73 ? -0.803 14.722 -16.090 1.00 38.78 73 GLY A CA 1
ATOM 547 C C . GLY A 1 73 ? 0.661 14.469 -16.446 1.00 38.78 73 GLY A C 1
ATOM 548 O O . GLY A 1 73 ? 1.112 14.828 -17.535 1.00 38.78 73 GLY A O 1
ATOM 549 N N . TYR A 1 74 ? 1.378 13.724 -15.599 1.00 48.91 74 TYR A N 1
ATOM 550 C CA . TYR A 1 74 ? 2.494 12.928 -16.112 1.00 48.91 74 TYR A CA 1
ATOM 551 C C . TYR A 1 74 ? 1.953 12.016 -17.224 1.00 48.91 74 TYR A C 1
ATOM 553 O O . TYR A 1 74 ? 1.163 11.103 -16.977 1.00 48.91 74 TYR A O 1
ATOM 561 N N . ASN A 1 75 ? 2.371 12.264 -18.467 1.00 61.81 75 ASN A N 1
ATOM 562 C CA . ASN A 1 75 ? 2.317 11.239 -19.500 1.00 61.81 75 ASN A CA 1
ATOM 563 C C . ASN A 1 75 ? 3.345 10.190 -19.088 1.00 61.81 75 ASN A C 1
ATOM 565 O O . ASN A 1 75 ? 4.530 10.327 -19.400 1.00 61.81 75 ASN A O 1
ATOM 569 N N . PHE A 1 76 ? 2.899 9.192 -18.325 1.00 71.69 76 PHE A N 1
ATOM 570 C CA . PHE A 1 76 ? 3.731 8.054 -17.976 1.00 71.69 76 PHE A CA 1
ATOM 571 C C . PHE A 1 76 ? 4.377 7.500 -19.242 1.00 71.69 76 PHE A C 1
ATOM 573 O O . PHE A 1 76 ? 3.752 7.439 -20.309 1.00 71.69 76 PHE A O 1
ATOM 580 N N . THR A 1 77 ? 5.635 7.077 -19.130 1.00 80.81 77 THR A N 1
ATOM 581 C CA . THR A 1 77 ? 6.248 6.275 -20.189 1.00 80.81 77 THR A CA 1
ATOM 582 C C . THR A 1 77 ? 5.352 5.059 -20.463 1.00 80.81 77 THR A C 1
ATOM 584 O O . THR A 1 77 ? 4.600 4.644 -19.577 1.00 80.81 77 THR A O 1
ATOM 587 N N . PRO A 1 78 ? 5.400 4.441 -21.655 1.00 84.44 78 PRO A N 1
ATOM 588 C CA . PRO A 1 78 ? 4.587 3.257 -21.933 1.00 84.44 78 PRO A CA 1
ATOM 589 C C . PRO A 1 78 ? 4.710 2.162 -20.857 1.00 84.44 78 PRO A C 1
ATOM 591 O O . PRO A 1 78 ? 3.703 1.578 -20.464 1.00 84.44 78 PRO A O 1
ATOM 594 N N . ILE A 1 79 ? 5.915 1.954 -20.309 1.00 83.00 79 ILE A N 1
ATOM 595 C CA . ILE A 1 79 ? 6.148 1.023 -19.196 1.00 83.00 79 ILE A CA 1
ATOM 596 C C . ILE A 1 79 ? 5.574 1.528 -17.861 1.00 83.00 79 ILE A C 1
ATOM 598 O O . ILE A 1 79 ? 5.021 0.738 -17.099 1.00 83.00 79 ILE A O 1
ATOM 602 N N . GLY A 1 80 ? 5.641 2.832 -17.576 1.00 85.06 80 GLY A N 1
ATOM 603 C CA . GLY A 1 80 ? 4.983 3.428 -16.409 1.00 85.06 80 GLY A CA 1
ATOM 604 C C . GLY A 1 80 ? 3.458 3.290 -16.474 1.00 85.06 80 GLY A C 1
ATOM 605 O O . GLY A 1 80 ? 2.812 2.954 -15.482 1.00 85.06 80 GLY A O 1
ATOM 606 N N . GLN A 1 81 ? 2.875 3.456 -17.663 1.00 86.88 81 GLN A N 1
ATOM 607 C CA . GLN A 1 81 ? 1.442 3.279 -17.871 1.00 86.88 81 GLN A CA 1
ATOM 608 C C . GLN A 1 81 ? 1.017 1.816 -17.698 1.00 86.88 81 GLN A C 1
ATOM 610 O O . GLN A 1 81 ? -0.024 1.555 -17.090 1.00 86.88 81 GLN A O 1
ATOM 615 N N . GLU A 1 82 ? 1.823 0.874 -18.192 1.00 87.44 82 GLU A N 1
ATOM 616 C CA . GLU A 1 82 ? 1.624 -0.561 -17.966 1.00 87.44 82 GLU A CA 1
ATOM 617 C C . GLU A 1 82 ? 1.665 -0.893 -16.470 1.00 87.44 82 GLU A C 1
ATOM 619 O O . GLU A 1 82 ? 0.731 -1.498 -15.947 1.00 87.44 82 GLU A O 1
ATOM 624 N N . LYS A 1 83 ? 2.688 -0.412 -15.751 1.00 89.44 83 LYS A N 1
ATOM 625 C CA . LYS A 1 83 ? 2.805 -0.563 -14.293 1.00 89.44 83 LYS A CA 1
ATOM 626 C C . LYS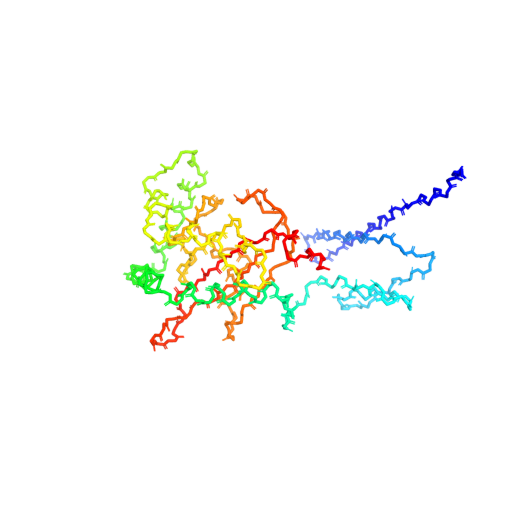 A 1 83 ? 1.552 -0.077 -13.572 1.00 89.44 83 LYS A C 1
ATOM 628 O O . LYS A 1 83 ? 0.993 -0.806 -12.762 1.00 89.44 83 LYS A O 1
ATOM 633 N N . ILE A 1 84 ? 1.057 1.113 -13.903 1.00 90.62 84 ILE A N 1
ATOM 634 C CA . ILE A 1 84 ? -0.164 1.660 -13.293 1.00 90.62 84 ILE A CA 1
ATOM 635 C C . ILE A 1 84 ? -1.385 0.792 -13.576 1.00 90.62 84 ILE A C 1
ATOM 637 O O . ILE A 1 84 ? -2.225 0.622 -12.694 1.00 90.62 84 ILE A O 1
ATOM 641 N N . ASN A 1 85 ? -1.513 0.254 -14.788 1.00 90.62 85 ASN A N 1
ATOM 642 C CA . ASN A 1 85 ? -2.626 -0.629 -15.121 1.00 90.62 85 ASN A CA 1
ATOM 643 C C . ASN A 1 85 ? -2.564 -1.918 -14.295 1.00 90.62 85 ASN A C 1
ATOM 645 O O . ASN A 1 85 ? -3.573 -2.305 -13.711 1.00 90.62 85 ASN A O 1
ATOM 649 N N . LEU A 1 86 ? -1.380 -2.517 -14.161 1.00 91.06 86 LEU A N 1
ATOM 650 C CA . LEU A 1 86 ? -1.171 -3.700 -13.326 1.00 91.06 86 LEU A CA 1
ATOM 651 C C . LEU A 1 86 ? -1.488 -3.423 -11.850 1.00 91.06 86 LEU A C 1
ATOM 653 O O . LEU A 1 86 ? -2.207 -4.198 -11.222 1.00 91.06 86 LEU A O 1
ATOM 657 N N . LEU A 1 87 ? -1.046 -2.284 -11.309 1.00 93.62 87 LEU A N 1
ATOM 658 C CA . LEU A 1 87 ? -1.368 -1.882 -9.935 1.00 93.62 87 LEU A CA 1
ATOM 659 C C . LEU A 1 87 ? -2.870 -1.627 -9.744 1.00 93.62 87 LEU A C 1
ATOM 661 O O . LEU A 1 87 ? -3.428 -1.986 -8.709 1.00 93.62 87 LEU A O 1
ATOM 665 N N . LYS A 1 88 ? -3.557 -1.054 -10.742 1.00 94.00 88 LYS A N 1
ATOM 666 C CA . LYS A 1 88 ? -5.021 -0.890 -10.717 1.00 94.00 88 LYS A CA 1
ATOM 667 C C . LYS A 1 88 ? -5.751 -2.231 -10.674 1.00 94.00 88 LYS A C 1
ATOM 669 O O . LYS A 1 88 ? -6.747 -2.343 -9.964 1.00 94.00 88 LYS A O 1
ATOM 674 N N . GLU A 1 89 ? -5.275 -3.232 -11.409 1.00 94.12 89 GLU A N 1
ATOM 675 C CA . GLU A 1 89 ? -5.834 -4.585 -11.340 1.00 94.12 89 GLU A CA 1
ATOM 676 C C . GLU A 1 89 ? -5.539 -5.249 -9.991 1.00 94.12 89 GLU A C 1
ATOM 678 O O . GLU A 1 89 ? -6.434 -5.852 -9.399 1.00 94.12 89 GLU A O 1
ATOM 683 N N . LEU A 1 90 ? -4.330 -5.067 -9.452 1.00 94.88 90 LEU A N 1
ATOM 684 C CA . LEU A 1 90 ? -3.951 -5.562 -8.129 1.00 94.88 90 LEU A CA 1
ATOM 685 C C . LEU A 1 90 ? -4.877 -5.022 -7.029 1.00 94.88 90 LEU A C 1
ATOM 687 O O . LEU A 1 90 ? -5.449 -5.804 -6.272 1.00 94.88 90 LEU A O 1
ATOM 691 N N . VAL A 1 91 ? -5.095 -3.703 -6.959 1.00 96.69 91 VAL A N 1
ATOM 692 C CA . VAL A 1 91 ? -5.918 -3.107 -5.885 1.00 96.69 91 VAL A CA 1
ATOM 693 C C . VAL A 1 91 ? -7.406 -3.447 -5.990 1.00 96.69 91 VAL A C 1
ATOM 695 O O . VAL A 1 91 ? -8.130 -3.305 -5.006 1.00 96.69 91 VAL A O 1
ATOM 698 N N . ARG A 1 92 ? -7.876 -3.917 -7.152 1.00 96.88 92 ARG A N 1
ATOM 699 C CA . ARG A 1 92 ? -9.255 -4.398 -7.348 1.00 96.88 92 ARG A CA 1
ATOM 700 C C . ARG A 1 92 ? -9.480 -5.808 -6.820 1.00 96.88 92 ARG A C 1
ATOM 702 O O . ARG A 1 92 ? -10.636 -6.220 -6.709 1.00 96.88 92 ARG A O 1
ATOM 709 N N . GLN A 1 93 ? -8.419 -6.552 -6.507 1.00 97.75 93 GLN A N 1
ATOM 710 C CA . GLN A 1 93 ? -8.552 -7.927 -6.045 1.00 97.75 93 GLN A CA 1
ATOM 711 C C . GLN A 1 93 ? -9.317 -7.991 -4.711 1.00 97.75 93 GLN A C 1
ATOM 713 O O . GLN A 1 93 ? -9.044 -7.194 -3.807 1.00 97.75 93 GLN A O 1
ATOM 718 N N . PRO A 1 94 ? -10.228 -8.970 -4.529 1.00 98.19 94 PRO A N 1
ATOM 719 C CA . PRO A 1 94 ? -11.021 -9.088 -3.304 1.00 98.19 94 PRO A CA 1
ATOM 720 C C . PRO A 1 94 ? -10.184 -9.177 -2.025 1.00 98.19 94 PRO A C 1
ATOM 722 O O . PRO A 1 94 ? -10.599 -8.671 -0.988 1.00 98.19 94 PRO A O 1
ATOM 725 N N . ILE A 1 95 ? -8.997 -9.791 -2.088 1.00 97.94 95 ILE A N 1
ATOM 726 C CA . ILE A 1 95 ? -8.096 -9.909 -0.936 1.00 97.94 95 ILE A CA 1
ATOM 727 C C . ILE A 1 95 ? -7.607 -8.538 -0.440 1.00 97.94 95 ILE A C 1
ATOM 729 O O . ILE A 1 95 ? -7.594 -8.304 0.767 1.00 97.94 95 ILE A O 1
ATOM 733 N N . ILE A 1 96 ? -7.296 -7.611 -1.356 1.00 98.44 96 ILE A N 1
ATOM 734 C CA . ILE A 1 96 ? -6.889 -6.238 -1.027 1.00 98.44 96 ILE A CA 1
ATOM 735 C C . ILE A 1 96 ? -8.081 -5.456 -0.466 1.00 98.44 96 ILE A C 1
ATOM 737 O O . ILE A 1 96 ? -7.994 -4.870 0.612 1.00 98.44 96 ILE A O 1
ATOM 741 N N . GLN A 1 97 ? -9.213 -5.490 -1.173 1.00 98.44 97 GLN A N 1
ATOM 742 C CA . GLN A 1 97 ? -10.428 -4.750 -0.812 1.00 98.44 97 GLN A CA 1
ATOM 743 C C . GLN A 1 97 ? -10.943 -5.149 0.578 1.00 98.44 97 GLN A C 1
ATOM 745 O O . GLN A 1 97 ? -11.182 -4.295 1.431 1.00 98.44 97 GLN A O 1
ATOM 750 N N . ASN A 1 98 ? -11.027 -6.455 0.852 1.00 98.44 98 ASN A N 1
ATOM 751 C CA . ASN A 1 98 ? -11.474 -6.963 2.147 1.00 98.44 98 ASN A CA 1
ATOM 752 C C . ASN A 1 98 ? -10.522 -6.567 3.280 1.00 98.44 98 ASN A C 1
ATOM 754 O O . ASN A 1 98 ? -10.979 -6.210 4.363 1.00 98.44 98 ASN A O 1
ATOM 758 N N . ALA A 1 99 ? -9.207 -6.608 3.047 1.00 98.56 99 ALA A N 1
ATOM 759 C CA . ALA A 1 99 ? -8.225 -6.237 4.060 1.00 98.56 99 ALA A CA 1
ATOM 760 C C . ALA A 1 99 ? -8.305 -4.752 4.437 1.00 98.56 99 ALA A C 1
ATOM 762 O O . ALA A 1 99 ? -8.260 -4.413 5.622 1.00 98.56 99 ALA A O 1
ATOM 763 N N . LEU A 1 100 ? -8.475 -3.874 3.444 1.00 98.69 100 LEU A N 1
ATOM 764 C CA . LEU A 1 100 ? -8.690 -2.446 3.670 1.00 98.69 100 LEU A CA 1
ATOM 765 C C . LEU A 1 100 ? -9.987 -2.199 4.437 1.00 98.69 100 LEU A C 1
ATOM 767 O O . LEU A 1 100 ? -9.959 -1.523 5.462 1.00 98.69 100 LEU A O 1
ATOM 771 N N . ASN A 1 101 ? -11.096 -2.802 4.005 1.00 98.44 101 ASN A N 1
ATOM 772 C CA . ASN A 1 101 ? -12.391 -2.639 4.662 1.00 98.44 101 ASN A CA 1
ATOM 773 C C . ASN A 1 101 ? -12.365 -3.117 6.121 1.00 98.44 101 ASN A C 1
ATOM 775 O O . ASN A 1 101 ? -12.802 -2.382 7.002 1.00 98.44 101 ASN A O 1
ATOM 779 N N . LEU A 1 102 ? -11.763 -4.276 6.408 1.00 98.06 102 LEU A N 1
ATOM 780 C CA . LEU A 1 102 ? -11.599 -4.774 7.780 1.00 98.06 102 LEU A CA 1
ATOM 781 C C . LEU A 1 102 ? -10.708 -3.863 8.637 1.00 98.06 102 LEU A C 1
ATOM 783 O O . LEU A 1 102 ? -10.990 -3.643 9.817 1.00 98.06 102 LEU A O 1
ATOM 787 N N . SER A 1 103 ? -9.624 -3.333 8.063 1.00 98.12 103 SER A N 1
ATOM 788 C CA . SER A 1 103 ? -8.737 -2.398 8.763 1.00 98.12 103 SER A CA 1
ATOM 789 C C . SER A 1 103 ? -9.445 -1.077 9.076 1.00 98.12 103 SER A C 1
ATOM 791 O O . SER A 1 103 ? -9.396 -0.601 10.211 1.00 98.12 103 SER A O 1
ATOM 793 N N . ASN A 1 104 ? -10.158 -0.521 8.093 1.00 98.44 104 ASN A N 1
ATOM 794 C CA . ASN A 1 104 ? -10.940 0.703 8.241 1.00 98.44 104 ASN A CA 1
ATOM 795 C C . ASN A 1 104 ? -12.054 0.524 9.270 1.00 98.44 104 ASN A C 1
ATOM 797 O O . ASN A 1 104 ? -12.193 1.365 10.151 1.00 98.44 104 ASN A O 1
ATOM 801 N N . GLU A 1 105 ? -12.797 -0.585 9.208 1.00 97.56 105 GLU A N 1
ATOM 802 C CA . GLU A 1 105 ? -13.858 -0.899 10.163 1.00 97.56 105 GLU A CA 1
ATOM 803 C C . GLU A 1 105 ? -13.301 -0.960 11.589 1.00 97.56 105 GLU A C 1
ATOM 805 O O . GLU A 1 105 ? -13.834 -0.334 12.505 1.00 97.56 105 GLU A O 1
ATOM 810 N N . LYS A 1 106 ? -12.188 -1.667 11.803 1.00 96.06 106 LYS A N 1
ATOM 811 C CA . LYS A 1 106 ? -11.551 -1.749 13.123 1.00 96.06 106 LYS A CA 1
ATOM 812 C C . LYS A 1 106 ? -11.205 -0.366 13.683 1.00 96.06 106 LYS A C 1
ATOM 814 O O . LYS A 1 106 ? -11.465 -0.100 14.857 1.00 96.06 106 LYS A O 1
ATOM 819 N N . ASP A 1 107 ? -10.632 0.497 12.853 1.00 95.88 107 ASP A N 1
ATOM 820 C CA . ASP A 1 107 ? -10.147 1.812 13.268 1.00 95.88 107 ASP A CA 1
ATOM 821 C C . ASP A 1 107 ? -11.251 2.890 13.291 1.00 95.88 107 ASP A C 1
ATOM 823 O O . ASP A 1 107 ? -11.078 3.920 13.950 1.00 95.88 107 ASP A O 1
ATOM 827 N N . SER A 1 108 ? -12.402 2.653 12.648 1.00 95.56 108 SER A N 1
ATOM 828 C CA . SER A 1 108 ? -13.582 3.527 12.714 1.00 95.56 108 SER A CA 1
ATOM 829 C C . SER A 1 108 ? -14.407 3.330 13.990 1.00 95.56 108 SER A C 1
ATOM 831 O O . SER A 1 108 ? -15.180 4.207 14.368 1.00 95.56 108 SER A O 1
ATOM 833 N N . HIS A 1 109 ? -14.261 2.186 14.668 1.00 94.88 109 HIS A N 1
ATOM 834 C CA . HIS A 1 109 ? -14.970 1.875 15.919 1.00 94.88 109 HIS A CA 1
ATOM 835 C C . HIS A 1 109 ? -14.350 2.519 17.171 1.00 94.88 109 HIS A C 1
ATOM 837 O O . HIS A 1 109 ? -14.885 2.375 18.273 1.00 94.88 109 HIS A O 1
ATOM 843 N N . ILE A 1 110 ? -13.227 3.222 17.026 1.00 95.56 110 ILE A N 1
ATOM 844 C CA . ILE A 1 110 ? -12.531 3.916 18.114 1.00 95.56 110 ILE A CA 1
ATOM 845 C C . ILE A 1 110 ? -12.490 5.421 17.848 1.00 95.56 110 ILE A C 1
ATOM 847 O O . ILE A 1 110 ? -12.540 5.861 16.703 1.00 95.56 110 ILE A O 1
ATOM 851 N N . SER A 1 111 ? -12.399 6.224 18.913 1.00 97.06 111 SER A N 1
ATOM 852 C CA . SER A 1 111 ? -12.254 7.674 18.758 1.00 97.06 111 SER A CA 1
ATOM 853 C C . SER A 1 111 ? -10.890 8.038 18.173 1.00 97.06 111 SER A C 1
ATOM 855 O O . SER A 1 111 ? -9.906 7.315 18.361 1.00 97.06 111 SER A O 1
ATOM 857 N N . ASP A 1 112 ? -10.821 9.203 17.530 1.00 94.62 112 ASP A N 1
ATOM 858 C CA . ASP A 1 112 ? -9.588 9.722 16.935 1.00 94.62 112 ASP A CA 1
ATOM 859 C C . ASP A 1 112 ? -8.445 9.797 17.957 1.00 94.62 112 ASP A C 1
ATOM 861 O O . ASP A 1 112 ? -7.350 9.314 17.680 1.00 94.62 112 ASP A O 1
ATOM 865 N N . ASP A 1 113 ? -8.709 10.291 19.173 1.00 96.44 113 ASP A N 1
ATOM 866 C CA . ASP A 1 113 ? -7.709 10.350 20.248 1.00 96.44 113 ASP A CA 1
ATOM 867 C C . ASP A 1 113 ? -7.136 8.966 20.583 1.00 96.44 113 ASP A C 1
ATOM 869 O O . ASP A 1 113 ? -5.926 8.809 20.754 1.00 96.44 113 ASP A O 1
ATOM 873 N N . VAL A 1 114 ? -7.992 7.941 20.652 1.00 97.44 114 VAL A N 1
ATOM 874 C CA . VAL A 1 114 ? -7.562 6.565 20.938 1.00 97.44 114 VAL A CA 1
ATOM 875 C C . VAL A 1 114 ? -6.759 6.003 19.767 1.00 97.44 114 VAL A C 1
ATOM 877 O O . VAL A 1 114 ? -5.708 5.399 19.992 1.00 97.44 114 VAL A O 1
ATOM 880 N N . ARG A 1 115 ? -7.199 6.234 18.523 1.00 96.81 115 ARG A N 1
ATOM 881 C CA . ARG A 1 115 ? -6.475 5.803 17.319 1.00 96.81 115 ARG A CA 1
ATOM 882 C C . ARG A 1 115 ? -5.088 6.433 17.247 1.00 96.81 115 ARG A C 1
ATOM 884 O O . ARG A 1 115 ? -4.114 5.710 17.054 1.00 96.81 115 ARG A O 1
ATOM 891 N N . ILE A 1 116 ? -4.980 7.736 17.506 1.00 95.94 116 ILE A N 1
ATOM 892 C CA . ILE A 1 116 ? -3.705 8.466 17.549 1.00 95.94 116 ILE A CA 1
ATOM 893 C C . ILE A 1 116 ? -2.759 7.843 18.585 1.00 95.94 116 ILE A C 1
ATOM 895 O O . ILE A 1 116 ? -1.595 7.594 18.278 1.00 95.94 116 ILE A O 1
ATOM 899 N N . GLN A 1 117 ? -3.236 7.529 19.797 1.00 98.00 117 GLN A N 1
ATOM 900 C CA . GLN A 1 117 ? -2.389 6.882 20.809 1.00 98.00 117 GLN A CA 1
ATOM 901 C C . GLN A 1 117 ? -1.938 5.477 20.391 1.00 98.00 117 GLN A C 1
ATOM 903 O O . GLN A 1 117 ? -0.785 5.108 20.623 1.00 98.00 117 GLN A O 1
ATOM 908 N N . ILE A 1 118 ? -2.817 4.701 19.747 1.00 97.50 118 ILE A N 1
ATOM 909 C CA . ILE A 1 118 ? -2.461 3.389 19.193 1.00 97.50 118 ILE A CA 1
ATOM 910 C C . ILE A 1 118 ? -1.380 3.541 18.119 1.00 97.50 118 ILE A C 1
ATOM 912 O O . ILE A 1 118 ? -0.397 2.806 18.157 1.00 97.50 118 ILE A O 1
ATOM 916 N N . TYR A 1 119 ? -1.524 4.497 17.201 1.00 97.62 119 TYR A N 1
ATOM 917 C CA . TYR A 1 119 ? -0.562 4.739 16.124 1.00 97.62 119 TYR A CA 1
ATOM 918 C C . TYR A 1 119 ? 0.793 5.181 16.674 1.00 97.62 119 TYR A C 1
ATOM 920 O O . TYR A 1 119 ? 1.803 4.580 16.328 1.00 97.62 119 TYR A O 1
ATOM 928 N N . ILE A 1 120 ? 0.825 6.113 17.634 1.00 97.75 120 ILE A N 1
ATOM 929 C CA . ILE A 1 120 ? 2.060 6.515 18.329 1.00 97.75 120 ILE A CA 1
ATOM 930 C C . ILE A 1 120 ? 2.746 5.309 18.988 1.00 97.75 120 ILE A C 1
ATOM 932 O O . ILE A 1 120 ? 3.974 5.212 18.983 1.00 97.75 120 ILE A O 1
ATOM 936 N N . GLN A 1 121 ? 1.980 4.393 19.584 1.00 98.00 121 GLN A N 1
ATOM 937 C CA . GLN A 1 121 ? 2.545 3.204 20.217 1.00 98.00 121 GLN A CA 1
ATOM 938 C C . GLN A 1 121 ? 3.092 2.206 19.188 1.00 98.00 121 GLN A C 1
ATOM 940 O O . GLN A 1 121 ? 4.191 1.686 19.385 1.00 98.00 121 GLN A O 1
ATOM 945 N N . ARG A 1 122 ? 2.354 1.957 18.100 1.00 97.88 122 ARG A N 1
ATOM 946 C CA . ARG A 1 122 ? 2.784 1.083 16.997 1.00 97.88 122 ARG A CA 1
ATOM 947 C C . ARG A 1 122 ? 4.028 1.629 16.309 1.00 97.88 122 ARG A C 1
ATOM 949 O O . ARG A 1 122 ? 4.967 0.877 16.101 1.00 97.88 122 ARG A O 1
ATOM 956 N N . GLU A 1 123 ? 4.073 2.933 16.063 1.00 97.81 123 GLU A N 1
ATOM 957 C CA . GLU A 1 123 ? 5.219 3.640 15.490 1.00 97.81 123 GLU A CA 1
ATOM 958 C C . GLU A 1 123 ? 6.472 3.493 16.362 1.00 97.81 123 GLU A C 1
ATOM 960 O O . GLU A 1 123 ? 7.543 3.109 15.892 1.00 97.81 123 GLU A O 1
ATOM 965 N N . LYS A 1 124 ? 6.336 3.711 17.677 1.00 97.81 124 LYS A N 1
ATOM 966 C CA . LYS A 1 124 ? 7.438 3.504 18.628 1.00 97.81 124 LYS A CA 1
ATOM 967 C C . LYS A 1 124 ? 7.924 2.061 18.637 1.00 97.81 124 LYS A C 1
ATOM 969 O O . LYS A 1 124 ? 9.129 1.837 18.721 1.00 97.81 124 LYS A O 1
ATOM 974 N N . GLU A 1 125 ? 7.017 1.089 18.611 1.00 97.00 125 GLU A N 1
ATOM 975 C CA . GLU A 1 125 ? 7.389 -0.322 18.498 1.00 97.00 125 GLU A CA 1
ATOM 976 C C . GLU A 1 125 ? 8.110 -0.591 17.170 1.00 97.00 125 GLU A C 1
ATOM 978 O O . GLU A 1 125 ? 9.115 -1.306 17.161 1.00 97.00 125 GLU A O 1
ATOM 983 N N . TRP A 1 126 ? 7.642 0.025 16.082 1.00 97.38 126 TRP A N 1
ATOM 984 C CA . TRP A 1 126 ? 8.160 -0.161 14.734 1.00 97.38 126 TRP A CA 1
ATOM 985 C C . TRP A 1 126 ? 9.622 0.274 14.598 1.00 97.38 126 TRP A C 1
ATOM 987 O O . TRP A 1 126 ? 10.490 -0.522 14.229 1.00 97.38 126 TRP A O 1
ATOM 997 N N . ILE A 1 127 ? 9.896 1.520 14.988 1.00 95.69 127 ILE A N 1
ATOM 998 C CA . ILE A 1 127 ? 11.216 2.152 14.879 1.00 95.69 127 ILE A CA 1
ATOM 999 C C . ILE A 1 127 ? 12.232 1.500 15.828 1.00 95.69 127 ILE A C 1
ATOM 1001 O O . ILE A 1 127 ? 13.383 1.269 15.463 1.00 95.69 127 ILE A O 1
ATOM 1005 N N . ASN A 1 128 ? 11.834 1.197 17.068 1.00 96.12 128 ASN A N 1
ATOM 1006 C CA . ASN A 1 128 ? 12.789 0.760 18.094 1.00 96.12 128 ASN A CA 1
ATOM 1007 C C . ASN A 1 128 ? 13.165 -0.727 18.001 1.00 96.12 128 ASN A C 1
ATOM 1009 O O . ASN A 1 128 ? 14.100 -1.169 18.678 1.00 96.12 128 ASN A O 1
ATOM 1013 N N . SER A 1 129 ? 12.446 -1.515 17.200 1.00 93.62 129 SER A N 1
ATOM 1014 C CA . SER A 1 129 ? 12.658 -2.960 17.131 1.00 93.62 129 SER A CA 1
ATOM 1015 C C . SER A 1 129 ? 13.597 -3.333 15.989 1.00 93.62 129 SER A C 1
ATOM 1017 O O . SER A 1 129 ? 13.295 -3.137 14.810 1.00 93.62 129 SER A O 1
ATOM 1019 N N . LYS A 1 130 ? 14.736 -3.931 16.355 1.00 90.00 130 LYS A N 1
ATOM 1020 C CA . LYS A 1 130 ? 15.690 -4.517 15.399 1.00 90.00 130 LYS A CA 1
ATOM 1021 C C . LYS A 1 130 ? 15.135 -5.778 14.738 1.00 90.00 130 LYS A C 1
ATOM 1023 O O . LYS A 1 130 ? 15.329 -5.985 13.550 1.00 90.00 130 LYS A O 1
ATOM 1028 N N . GLU A 1 131 ? 14.425 -6.586 15.519 1.00 94.06 131 GLU A N 1
ATOM 1029 C CA . GLU A 1 131 ? 13.790 -7.826 15.076 1.00 94.06 131 GLU A CA 1
ATOM 1030 C C . GLU A 1 131 ? 12.296 -7.619 14.824 1.00 94.06 131 GLU A C 1
ATOM 1032 O O . GLU A 1 131 ? 11.675 -6.735 15.418 1.00 94.06 131 GLU A O 1
ATOM 1037 N N . LEU A 1 132 ? 11.698 -8.483 13.999 1.00 95.25 132 LEU A N 1
ATOM 1038 C CA . LEU A 1 132 ? 10.262 -8.432 13.731 1.00 95.25 132 LEU A CA 1
ATOM 1039 C C . LEU A 1 132 ? 9.440 -8.782 14.982 1.00 95.25 132 LEU A C 1
ATOM 1041 O O . LEU A 1 132 ? 9.452 -9.927 15.459 1.00 95.25 132 LEU A O 1
ATOM 1045 N N . THR A 1 133 ? 8.676 -7.811 15.478 1.00 97.50 133 THR A N 1
ATOM 1046 C CA . THR A 1 133 ? 7.727 -7.989 16.585 1.00 97.50 133 THR A CA 1
ATOM 1047 C C . THR A 1 133 ? 6.463 -8.737 16.134 1.00 97.50 133 THR A C 1
ATOM 1049 O O . THR A 1 133 ? 6.247 -8.918 14.933 1.00 97.50 133 THR A O 1
ATOM 1052 N N . PRO A 1 134 ? 5.586 -9.190 17.055 1.00 97.81 134 PRO A N 1
ATOM 1053 C CA . PRO A 1 134 ? 4.300 -9.778 16.675 1.00 97.81 134 PRO A CA 1
ATOM 1054 C C . PRO A 1 134 ? 3.431 -8.847 15.818 1.00 97.81 134 PRO A C 1
ATOM 1056 O O . PRO A 1 134 ? 2.810 -9.322 14.869 1.00 97.81 134 PRO A O 1
ATOM 1059 N N . LEU A 1 135 ? 3.431 -7.537 16.103 1.00 96.75 135 LEU A N 1
ATOM 1060 C CA . LEU A 1 135 ? 2.747 -6.540 15.277 1.00 96.75 135 LEU A CA 1
ATOM 1061 C C . LEU A 1 135 ? 3.318 -6.534 13.857 1.00 96.75 135 LEU A C 1
ATOM 1063 O O . LEU A 1 135 ? 2.569 -6.722 12.901 1.00 96.75 135 LEU A O 1
ATOM 1067 N N . MET A 1 136 ? 4.638 -6.382 13.723 1.00 98.00 136 MET A N 1
ATOM 1068 C CA . MET A 1 136 ? 5.299 -6.360 12.416 1.00 98.00 136 MET A CA 1
ATOM 1069 C C . MET A 1 136 ? 5.025 -7.641 11.635 1.00 98.00 136 MET A C 1
ATOM 1071 O O . MET A 1 136 ? 4.661 -7.579 10.470 1.00 98.00 136 MET A O 1
ATOM 1075 N N . LYS A 1 137 ? 5.124 -8.810 12.279 1.00 97.81 137 LYS A N 1
ATOM 1076 C CA . LYS A 1 137 ? 4.819 -10.101 11.646 1.00 97.81 137 LYS A CA 1
ATOM 1077 C C . LYS A 1 137 ? 3.370 -10.183 11.182 1.00 97.81 137 LYS A C 1
ATOM 1079 O O . LYS A 1 137 ? 3.137 -10.719 10.114 1.00 97.81 137 LYS A O 1
ATOM 1084 N N . SER A 1 138 ? 2.414 -9.639 11.935 1.00 97.44 138 SER A N 1
ATOM 1085 C CA . SER A 1 138 ? 1.002 -9.641 11.522 1.00 97.44 138 SER A CA 1
ATOM 1086 C C . SER A 1 138 ? 0.725 -8.788 10.278 1.00 97.44 138 SER A C 1
ATOM 1088 O O . SER A 1 138 ? -0.239 -9.048 9.563 1.00 97.44 138 SER A O 1
ATOM 1090 N N . ILE A 1 139 ? 1.576 -7.794 10.007 1.00 98.12 139 ILE A N 1
ATOM 1091 C CA . ILE A 1 139 ? 1.466 -6.900 8.849 1.00 98.12 139 ILE A CA 1
ATOM 1092 C C . ILE A 1 139 ? 2.320 -7.421 7.690 1.00 98.12 139 ILE A C 1
ATOM 1094 O O . ILE A 1 139 ? 1.854 -7.459 6.563 1.00 98.12 139 ILE A O 1
ATOM 1098 N N . ILE A 1 140 ? 3.546 -7.874 7.944 1.00 97.56 140 ILE A N 1
ATOM 1099 C CA . ILE A 1 140 ? 4.479 -8.344 6.910 1.00 97.56 140 ILE A CA 1
ATOM 1100 C C . ILE A 1 140 ? 4.141 -9.772 6.466 1.00 97.56 140 ILE A C 1
ATOM 1102 O O . ILE A 1 140 ? 4.257 -10.086 5.287 1.00 97.56 140 ILE A O 1
ATOM 1106 N N . HIS A 1 141 ? 3.712 -10.652 7.373 1.00 97.38 141 HIS A N 1
ATOM 1107 C CA . HIS A 1 141 ? 3.406 -12.061 7.095 1.00 97.38 141 HIS A CA 1
ATOM 1108 C C . HIS A 1 141 ? 1.901 -12.322 7.208 1.00 97.38 141 HIS A C 1
ATOM 1110 O O . HIS A 1 141 ? 1.427 -12.961 8.149 1.00 97.38 141 HIS A O 1
ATOM 1116 N N . ASN A 1 142 ? 1.155 -11.796 6.243 1.00 97.81 142 ASN A N 1
ATOM 1117 C CA . ASN A 1 142 ? -0.246 -12.125 6.028 1.00 97.81 142 ASN A CA 1
ATOM 1118 C C . ASN A 1 142 ? -0.502 -12.341 4.530 1.00 97.81 142 ASN A C 1
ATOM 1120 O O . ASN A 1 142 ? 0.308 -11.920 3.703 1.00 97.81 142 ASN A O 1
ATOM 1124 N N . ASP A 1 143 ? -1.637 -12.955 4.198 1.00 98.00 143 ASP A N 1
ATOM 1125 C CA . ASP A 1 143 ? -1.982 -13.334 2.821 1.00 98.00 143 ASP A CA 1
ATOM 1126 C C . ASP A 1 143 ? -1.999 -12.134 1.852 1.00 98.00 143 ASP A C 1
ATOM 1128 O O . ASP A 1 143 ? -1.700 -12.273 0.668 1.00 98.00 143 ASP A O 1
ATOM 1132 N N . VAL A 1 144 ? -2.319 -10.935 2.349 1.00 98.44 144 VAL A N 1
ATOM 1133 C CA . VAL A 1 144 ? -2.312 -9.693 1.562 1.00 98.44 144 VAL A CA 1
ATOM 1134 C C . VAL A 1 144 ? -0.873 -9.308 1.228 1.00 98.44 144 VAL A C 1
ATOM 1136 O O . VAL A 1 144 ? -0.566 -9.035 0.075 1.00 98.44 144 VAL A O 1
ATOM 1139 N N . SER A 1 145 ? 0.029 -9.339 2.208 1.00 98.38 145 SER A N 1
ATOM 1140 C CA . SER A 1 145 ? 1.457 -9.071 2.016 1.00 98.38 145 SER A CA 1
ATOM 1141 C C . SER A 1 145 ? 2.151 -10.130 1.163 1.00 98.38 145 SER A C 1
ATOM 1143 O O . SER A 1 145 ? 3.056 -9.788 0.405 1.00 98.38 145 SER A O 1
ATOM 1145 N N . ASP A 1 146 ? 1.722 -11.393 1.240 1.00 97.31 146 ASP A N 1
ATOM 1146 C CA . ASP A 1 146 ? 2.159 -12.440 0.307 1.00 97.31 146 ASP A CA 1
ATOM 1147 C C . ASP A 1 146 ? 1.707 -12.107 -1.118 1.00 97.31 146 ASP A C 1
ATOM 1149 O O . ASP A 1 146 ? 2.535 -12.068 -2.025 1.00 97.31 146 ASP A O 1
ATOM 1153 N N . SER A 1 147 ? 0.438 -11.728 -1.299 1.00 96.31 147 SER A N 1
ATOM 1154 C CA . SER A 1 147 ? -0.067 -11.262 -2.593 1.00 96.31 147 SER A CA 1
ATOM 1155 C C . SER A 1 147 ? 0.699 -10.041 -3.112 1.00 96.31 147 SER A C 1
ATOM 1157 O O . SER A 1 147 ? 0.958 -9.959 -4.309 1.00 96.31 147 SER A O 1
ATOM 1159 N N . LEU A 1 148 ? 1.078 -9.088 -2.254 1.00 97.25 148 LEU A N 1
ATOM 1160 C CA . LEU A 1 148 ? 1.905 -7.949 -2.662 1.00 97.25 148 LEU A CA 1
ATOM 1161 C C . LEU A 1 148 ? 3.298 -8.411 -3.111 1.00 97.25 148 LEU A C 1
ATOM 1163 O O . LEU A 1 148 ? 3.757 -7.999 -4.170 1.00 97.25 148 LEU A O 1
ATOM 1167 N N . ARG A 1 149 ? 3.957 -9.304 -2.360 1.00 96.44 149 ARG A N 1
ATOM 1168 C CA . ARG A 1 149 ? 5.273 -9.853 -2.735 1.00 96.44 149 ARG A CA 1
ATOM 1169 C C . ARG A 1 149 ? 5.246 -10.598 -4.062 1.00 96.44 149 ARG A C 1
ATOM 1171 O O . ARG A 1 149 ? 6.142 -10.396 -4.879 1.00 96.44 149 ARG A O 1
ATOM 1178 N N . ASP A 1 150 ? 4.214 -11.401 -4.298 1.00 93.31 150 ASP A N 1
ATOM 1179 C CA . ASP A 1 150 ? 4.040 -12.133 -5.555 1.00 93.31 150 ASP A CA 1
ATOM 1180 C C . ASP A 1 150 ? 3.867 -11.189 -6.760 1.00 93.31 150 ASP A C 1
ATOM 1182 O O . ASP A 1 150 ? 4.14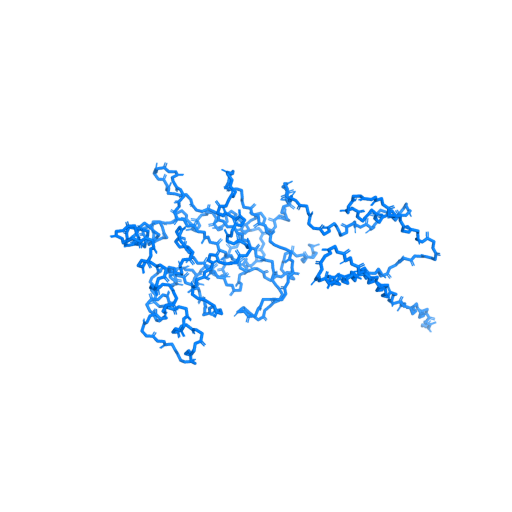2 -11.578 -7.893 1.00 93.31 150 ASP A O 1
ATOM 1186 N N . ASN A 1 151 ? 3.467 -9.934 -6.521 1.00 91.50 151 ASN A N 1
ATOM 1187 C CA . ASN A 1 151 ? 3.314 -8.893 -7.538 1.00 91.50 151 ASN A CA 1
ATOM 1188 C C . ASN A 1 151 ? 4.501 -7.914 -7.612 1.00 91.50 151 ASN A C 1
ATOM 1190 O O . ASN A 1 151 ? 4.452 -6.975 -8.403 1.00 91.50 151 ASN A O 1
ATOM 1194 N N . LEU A 1 152 ? 5.603 -8.160 -6.889 1.00 89.75 152 LEU A N 1
ATOM 1195 C CA . LEU A 1 152 ? 6.843 -7.393 -7.081 1.00 89.75 152 LEU A CA 1
ATOM 1196 C C . LEU A 1 152 ? 7.466 -7.642 -8.458 1.00 89.75 152 LEU A C 1
ATOM 1198 O O . LEU A 1 152 ? 8.227 -6.812 -8.948 1.00 89.75 152 LEU A O 1
ATOM 1202 N N . ILE A 1 153 ? 7.177 -8.784 -9.083 1.00 86.94 153 ILE A N 1
ATOM 1203 C CA . ILE A 1 153 ? 7.621 -9.108 -10.437 1.00 86.94 153 ILE A CA 1
ATOM 1204 C C . ILE A 1 153 ? 6.410 -9.592 -11.223 1.00 86.94 153 ILE A C 1
ATOM 1206 O O . ILE A 1 153 ? 5.962 -10.724 -11.056 1.00 86.94 153 ILE A O 1
ATOM 1210 N N . ILE A 1 154 ? 5.906 -8.746 -12.112 1.00 80.19 154 ILE A N 1
ATOM 1211 C CA . ILE A 1 154 ? 4.749 -9.055 -12.947 1.00 80.19 154 ILE A CA 1
ATOM 1212 C C . ILE A 1 154 ? 5.228 -9.294 -14.375 1.00 80.19 154 ILE A C 1
ATOM 1214 O O . ILE A 1 154 ? 5.952 -8.482 -14.953 1.00 80.19 154 ILE A O 1
ATOM 1218 N N . GLN A 1 155 ? 4.838 -10.425 -14.959 1.00 77.12 155 GLN A N 1
ATOM 1219 C CA . GLN A 1 155 ? 5.094 -10.681 -16.374 1.00 77.12 155 GLN A CA 1
ATOM 1220 C C . GLN A 1 155 ? 4.251 -9.721 -17.217 1.00 77.12 155 GLN A C 1
ATOM 1222 O O . GLN A 1 155 ? 3.045 -9.615 -17.006 1.00 77.12 155 GLN A O 1
ATOM 1227 N N . SER A 1 156 ? 4.886 -9.027 -18.160 1.00 73.56 156 SER A N 1
ATOM 1228 C CA . SER A 1 156 ? 4.192 -8.216 -19.161 1.00 73.56 156 SER A CA 1
ATOM 1229 C C . SER A 1 156 ? 4.346 -8.870 -20.527 1.00 73.56 156 SER A C 1
ATOM 1231 O O . SER A 1 156 ? 5.408 -9.390 -20.862 1.00 73.56 156 SER A O 1
ATOM 1233 N N . ASP A 1 157 ? 3.289 -8.809 -21.333 1.00 75.50 157 ASP A N 1
ATOM 1234 C CA . ASP A 1 157 ? 3.331 -9.248 -22.730 1.00 75.50 157 ASP A CA 1
ATOM 1235 C C . ASP A 1 157 ? 4.093 -8.249 -23.622 1.00 75.50 157 ASP A C 1
ATOM 1237 O O . ASP A 1 157 ? 4.508 -8.590 -24.731 1.00 75.50 157 ASP A O 1
ATOM 1241 N N . ASN A 1 158 ? 4.268 -7.009 -23.146 1.00 73.88 158 ASN A N 1
ATOM 1242 C CA . ASN A 1 158 ? 4.774 -5.879 -23.930 1.00 73.88 158 ASN A CA 1
ATOM 1243 C C . ASN A 1 158 ? 6.186 -5.426 -23.527 1.00 73.88 158 ASN A C 1
ATOM 1245 O O . ASN A 1 158 ? 6.839 -4.718 -24.294 1.00 73.88 158 ASN A O 1
ATOM 1249 N N . PHE A 1 159 ? 6.652 -5.811 -22.338 1.00 77.25 159 PHE A N 1
ATOM 1250 C CA . PHE A 1 159 ? 7.934 -5.394 -21.769 1.00 77.25 159 PHE A CA 1
ATOM 1251 C C . PHE A 1 159 ? 8.644 -6.579 -21.106 1.00 77.25 159 PHE A C 1
ATOM 1253 O O . PHE A 1 159 ? 8.017 -7.589 -20.790 1.00 77.25 159 PHE A O 1
ATOM 1260 N N . ASP A 1 160 ? 9.948 -6.434 -20.844 1.00 76.56 160 ASP A N 1
ATOM 1261 C CA . ASP A 1 160 ? 10.625 -7.285 -19.859 1.00 76.56 160 ASP A CA 1
ATOM 1262 C C . ASP A 1 160 ? 9.844 -7.247 -18.530 1.00 76.56 160 ASP A C 1
ATOM 1264 O O . ASP A 1 160 ? 9.120 -6.284 -18.263 1.00 76.56 160 ASP A O 1
ATOM 1268 N N . ASN A 1 161 ? 9.995 -8.287 -17.698 1.00 78.12 161 ASN A N 1
ATOM 1269 C CA . ASN A 1 161 ? 9.307 -8.396 -16.407 1.00 78.12 161 ASN A CA 1
ATOM 1270 C C . ASN A 1 161 ? 9.239 -7.043 -15.680 1.00 78.12 161 ASN A C 1
ATOM 1272 O O . ASN A 1 161 ? 10.261 -6.408 -15.413 1.00 78.12 161 ASN A O 1
ATOM 1276 N N . VAL A 1 162 ? 8.023 -6.627 -15.343 1.00 79.06 162 VAL A N 1
ATOM 1277 C CA . VAL A 1 162 ? 7.753 -5.389 -14.625 1.00 79.06 162 VAL A CA 1
ATOM 1278 C C . VAL A 1 162 ? 8.118 -5.604 -13.163 1.00 79.06 162 VAL A C 1
ATOM 1280 O O . VAL A 1 162 ? 7.476 -6.395 -12.480 1.00 79.06 162 VAL A O 1
ATOM 1283 N N . THR A 1 163 ? 9.148 -4.907 -12.684 1.00 86.50 163 THR A N 1
ATOM 1284 C CA . THR A 1 163 ? 9.658 -5.067 -11.315 1.00 86.50 163 THR A CA 1
ATOM 1285 C C . THR A 1 163 ? 9.326 -3.881 -10.417 1.00 86.50 163 THR A C 1
ATOM 1287 O O . THR A 1 163 ? 9.370 -2.730 -10.853 1.00 86.50 163 THR A O 1
ATOM 1290 N N . PHE A 1 164 ? 9.038 -4.156 -9.153 1.00 90.06 164 PHE A N 1
ATOM 1291 C CA . PHE A 1 164 ? 8.883 -3.187 -8.074 1.00 90.06 164 PHE A CA 1
ATOM 1292 C C . PHE A 1 164 ? 9.868 -3.533 -6.954 1.00 90.06 164 PHE A C 1
ATOM 1294 O O . PHE A 1 164 ? 10.199 -4.703 -6.756 1.00 90.06 164 PHE A O 1
ATOM 1301 N N . GLY A 1 165 ? 10.365 -2.516 -6.252 1.00 88.62 165 GLY A N 1
ATOM 1302 C CA . GLY A 1 165 ? 11.192 -2.693 -5.057 1.00 88.62 165 GLY A CA 1
ATOM 1303 C C . GLY A 1 165 ? 10.341 -2.954 -3.816 1.00 88.62 165 GLY A C 1
ATOM 1304 O O . GLY A 1 165 ? 10.679 -3.803 -2.994 1.00 88.62 165 GLY A O 1
ATOM 1305 N N . GLU A 1 166 ? 9.200 -2.271 -3.719 1.00 93.69 166 GLU A N 1
ATOM 1306 C CA . GLU A 1 166 ? 8.323 -2.324 -2.557 1.00 93.69 166 GLU A CA 1
ATOM 1307 C C . GLU A 1 166 ? 6.863 -2.049 -2.938 1.00 93.69 166 GLU A C 1
ATOM 1309 O O . GLU A 1 166 ? 6.578 -1.306 -3.876 1.00 93.69 166 GLU A O 1
ATOM 1314 N N . HIS A 1 167 ? 5.944 -2.637 -2.172 1.00 96.94 167 HIS A N 1
ATOM 1315 C CA . HIS A 1 167 ? 4.541 -2.255 -2.102 1.00 96.94 167 HIS A CA 1
ATOM 1316 C C . HIS A 1 167 ? 4.160 -1.954 -0.649 1.00 96.94 167 HIS A C 1
ATOM 1318 O O . HIS A 1 167 ? 4.348 -2.802 0.230 1.00 96.94 167 HIS A O 1
ATOM 1324 N N . ILE A 1 168 ? 3.547 -0.791 -0.422 1.00 98.12 168 ILE A N 1
ATOM 1325 C CA . ILE A 1 168 ? 3.014 -0.358 0.875 1.00 98.12 168 ILE A CA 1
ATOM 1326 C C . ILE A 1 168 ? 1.510 -0.135 0.737 1.00 98.12 168 ILE A C 1
ATOM 1328 O O . ILE A 1 168 ? 1.073 0.753 0.004 1.00 98.12 168 ILE A O 1
ATOM 1332 N N . LEU A 1 169 ? 0.706 -0.924 1.453 1.00 98.75 169 LEU A N 1
ATOM 1333 C CA . LEU A 1 169 ? -0.749 -0.795 1.481 1.00 98.75 169 LEU A CA 1
ATOM 1334 C C . LEU A 1 169 ? -1.213 -0.209 2.816 1.00 98.75 169 LEU A C 1
ATOM 1336 O O . LEU A 1 169 ? -1.007 -0.802 3.880 1.00 98.75 169 LEU A O 1
ATOM 1340 N N . THR A 1 170 ? -1.915 0.921 2.749 1.00 98.75 170 THR A N 1
ATOM 1341 C CA . THR A 1 170 ? -2.387 1.666 3.924 1.00 98.75 170 THR A CA 1
ATOM 1342 C C . THR A 1 170 ? -3.904 1.782 3.967 1.00 98.75 170 THR A C 1
ATOM 1344 O O . THR A 1 170 ? -4.564 1.842 2.930 1.00 98.75 170 THR A O 1
ATOM 1347 N N . ASN A 1 171 ? -4.454 1.841 5.180 1.00 98.62 171 ASN A N 1
ATOM 1348 C CA . ASN A 1 171 ? -5.866 2.146 5.417 1.00 98.62 171 ASN A CA 1
ATOM 1349 C C . ASN A 1 171 ? -6.149 3.659 5.270 1.00 98.62 171 ASN A C 1
ATOM 1351 O O . ASN A 1 171 ? -5.228 4.451 5.053 1.00 98.62 171 ASN A O 1
ATOM 1355 N N . VAL A 1 172 ? -7.407 4.097 5.422 1.00 98.06 172 VAL A N 1
ATOM 1356 C CA . VAL A 1 172 ? -7.781 5.527 5.262 1.00 98.06 172 VAL A CA 1
ATOM 1357 C C . VAL A 1 172 ? -7.143 6.464 6.290 1.00 98.06 172 VAL A C 1
ATOM 1359 O O . VAL A 1 172 ? -7.212 7.681 6.139 1.00 98.06 172 VAL A O 1
ATOM 1362 N N . TYR A 1 173 ? -6.529 5.908 7.333 1.00 97.94 173 TYR A N 1
ATOM 1363 C CA . TYR A 1 173 ? -5.861 6.636 8.405 1.00 97.94 173 TYR A CA 1
ATOM 1364 C C . TYR A 1 173 ? -4.328 6.587 8.290 1.00 97.94 173 TYR A C 1
ATOM 1366 O O . TYR A 1 173 ? -3.648 7.068 9.189 1.00 97.94 173 TYR A O 1
ATOM 1374 N N . GLY A 1 174 ? -3.783 5.977 7.229 1.00 97.88 174 GLY A N 1
ATOM 1375 C CA . GLY A 1 174 ? -2.342 5.878 6.969 1.00 97.88 174 GLY A CA 1
ATOM 1376 C C . GLY A 1 174 ? -1.616 4.764 7.715 1.00 97.88 174 GLY A C 1
ATOM 1377 O O . GLY A 1 174 ? -0.394 4.697 7.674 1.00 97.88 174 GLY A O 1
ATOM 1378 N N . GLY A 1 175 ? -2.338 3.861 8.380 1.00 98.19 175 GLY A N 1
ATOM 1379 C CA . GLY A 1 175 ? -1.718 2.714 9.042 1.00 98.19 175 GLY A CA 1
ATOM 1380 C C . GLY A 1 175 ? -1.445 1.586 8.059 1.00 98.19 175 GLY A C 1
ATOM 1381 O O . GLY A 1 175 ? -2.320 1.244 7.258 1.00 98.19 175 GLY A O 1
ATOM 1382 N N . ASN A 1 176 ? -0.265 0.974 8.167 1.00 98.38 176 ASN A N 1
ATOM 1383 C CA . ASN A 1 176 ? 0.102 -0.186 7.359 1.00 98.38 176 ASN A CA 1
ATOM 1384 C C . ASN A 1 176 ? -0.858 -1.364 7.588 1.00 98.38 176 ASN A C 1
ATOM 1386 O O . ASN A 1 176 ? -1.003 -1.873 8.703 1.00 98.38 176 ASN A O 1
ATOM 1390 N N . VAL A 1 177 ? -1.492 -1.810 6.502 1.00 98.50 177 VAL A N 1
ATOM 1391 C CA . VAL A 1 177 ? -2.342 -3.010 6.444 1.00 98.50 177 VAL A CA 1
ATOM 1392 C C . VAL A 1 177 ? -1.523 -4.209 5.985 1.00 98.50 177 VAL A C 1
ATOM 1394 O O . VAL A 1 177 ? -1.611 -5.290 6.568 1.00 98.50 177 VAL A O 1
ATOM 1397 N N . ALA A 1 178 ? -0.711 -4.000 4.952 1.00 98.69 178 ALA A N 1
ATOM 1398 C CA . ALA A 1 178 ? 0.137 -5.007 4.339 1.00 98.69 178 ALA A CA 1
ATOM 1399 C C . ALA A 1 178 ? 1.331 -4.320 3.674 1.00 98.69 178 ALA A C 1
ATOM 1401 O O . ALA A 1 178 ? 1.180 -3.233 3.118 1.00 98.69 178 ALA A O 1
ATOM 1402 N N . ILE A 1 179 ? 2.501 -4.945 3.737 1.00 98.06 179 ILE A N 1
ATOM 1403 C CA . ILE A 1 179 ? 3.731 -4.440 3.121 1.00 98.06 179 ILE A CA 1
ATOM 1404 C C . ILE A 1 179 ? 4.553 -5.610 2.588 1.00 98.06 179 ILE A C 1
ATOM 1406 O O . ILE A 1 179 ? 4.595 -6.686 3.199 1.00 98.06 179 ILE A O 1
ATOM 1410 N N . SER A 1 180 ? 5.213 -5.414 1.450 1.00 97.06 180 SER A N 1
ATOM 1411 C CA . SER A 1 180 ? 6.056 -6.457 0.860 1.00 97.06 180 SER A CA 1
ATOM 1412 C C . SER A 1 180 ? 7.368 -6.646 1.629 1.00 97.06 180 SER A C 1
ATOM 1414 O O . SER A 1 180 ? 7.815 -7.785 1.789 1.00 97.06 180 SER A O 1
ATOM 1416 N N . VAL A 1 181 ? 7.940 -5.551 2.140 1.00 92.88 181 VAL A N 1
ATOM 1417 C CA . VAL A 1 181 ? 9.166 -5.478 2.949 1.00 92.88 181 VAL A CA 1
ATOM 1418 C C . VAL A 1 181 ? 8.951 -4.517 4.128 1.00 92.88 181 VAL A C 1
ATOM 1420 O O . VAL A 1 181 ? 7.950 -3.811 4.177 1.00 92.88 181 VAL A O 1
ATOM 1423 N N . LYS A 1 182 ? 9.808 -4.567 5.157 1.00 93.56 182 LYS A N 1
ATOM 1424 C CA . LYS A 1 182 ? 9.689 -3.692 6.333 1.00 93.56 182 LYS A CA 1
ATOM 1425 C C . LYS A 1 182 ? 10.084 -2.255 5.956 1.00 93.56 182 LYS A C 1
ATOM 1427 O O . LYS A 1 182 ? 11.238 -2.029 5.620 1.00 93.56 182 LYS A O 1
ATOM 1432 N N . THR A 1 183 ? 9.160 -1.318 6.146 1.00 93.38 183 THR A N 1
ATOM 1433 C CA . THR A 1 183 ? 9.345 0.135 5.992 1.00 93.38 183 THR A CA 1
ATOM 1434 C C . THR A 1 183 ? 10.008 0.785 7.214 1.00 93.38 183 THR A C 1
ATOM 1436 O O . THR A 1 183 ? 10.109 0.171 8.285 1.00 93.38 183 THR A O 1
ATOM 1439 N N . ASP A 1 184 ? 10.394 2.058 7.095 1.00 92.31 184 ASP A N 1
ATOM 1440 C CA . ASP A 1 184 ? 11.001 2.841 8.184 1.00 92.31 184 ASP A CA 1
ATOM 1441 C C . ASP A 1 184 ? 10.007 3.200 9.311 1.00 92.31 184 ASP A C 1
ATOM 1443 O O . ASP A 1 184 ? 10.369 3.239 10.491 1.00 92.31 184 ASP A O 1
ATOM 1447 N N . ASN A 1 185 ? 8.733 3.389 8.965 1.00 94.50 185 ASN A N 1
ATOM 1448 C CA . ASN A 1 185 ? 7.628 3.790 9.841 1.00 94.50 185 ASN A CA 1
ATOM 1449 C C . ASN A 1 185 ? 6.399 2.878 9.671 1.00 94.50 185 ASN A C 1
ATOM 1451 O O . ASN A 1 185 ? 6.218 2.211 8.653 1.00 94.50 185 ASN A O 1
ATOM 1455 N N . TYR A 1 186 ? 5.530 2.851 10.683 1.00 97.56 186 TYR A N 1
ATOM 1456 C CA . TYR A 1 186 ? 4.215 2.204 10.632 1.00 97.56 186 TYR A CA 1
ATOM 1457 C C . TYR A 1 186 ? 3.131 3.169 10.127 1.00 97.56 186 TYR A C 1
ATOM 1459 O O . TYR A 1 186 ? 2.242 2.760 9.378 1.00 97.56 186 TYR A O 1
ATOM 1467 N N . ASP A 1 187 ? 3.180 4.427 10.573 1.00 97.56 187 ASP A N 1
ATOM 1468 C CA . ASP A 1 187 ? 2.222 5.474 10.210 1.00 97.56 187 ASP A CA 1
ATOM 1469 C C . ASP A 1 187 ? 2.712 6.272 8.997 1.00 97.56 187 ASP A C 1
ATOM 1471 O O . ASP A 1 187 ? 3.584 7.135 9.115 1.00 97.56 187 ASP A O 1
ATOM 1475 N N . GLN A 1 188 ? 2.110 5.991 7.844 1.00 97.62 188 GLN A N 1
ATOM 1476 C CA . GLN A 1 188 ? 2.406 6.629 6.563 1.00 97.62 188 GLN A CA 1
ATOM 1477 C C . GLN A 1 188 ? 1.618 7.929 6.359 1.00 97.62 188 GLN A C 1
ATOM 1479 O O . GLN A 1 188 ? 1.865 8.651 5.401 1.00 97.62 188 GLN A O 1
ATOM 1484 N N . SER A 1 189 ? 0.670 8.283 7.242 1.00 96.50 189 SER A N 1
ATOM 1485 C CA . SER A 1 189 ? -0.159 9.494 7.062 1.00 96.50 189 SER A CA 1
ATOM 1486 C C . SER A 1 189 ? 0.650 10.796 7.067 1.00 96.50 189 SER A C 1
ATOM 1488 O O . SER A 1 189 ? 0.178 11.860 6.651 1.00 96.50 189 SER A O 1
ATOM 1490 N N . ARG A 1 190 ? 1.887 10.721 7.561 1.00 92.81 190 ARG A N 1
ATOM 1491 C CA . ARG A 1 190 ? 2.829 11.836 7.643 1.00 92.81 190 ARG A CA 1
ATOM 1492 C C . ARG A 1 190 ? 3.653 12.010 6.374 1.00 92.81 190 ARG A C 1
ATOM 1494 O O . ARG A 1 190 ? 4.276 13.061 6.237 1.00 92.81 190 ARG A O 1
ATOM 1501 N N . ASP A 1 191 ? 3.612 11.036 5.475 1.00 93.69 191 ASP A N 1
ATOM 1502 C CA . ASP A 1 191 ? 4.386 11.063 4.248 1.00 93.69 191 ASP A CA 1
ATOM 1503 C C . ASP A 1 191 ? 3.687 11.939 3.206 1.00 93.69 191 ASP A C 1
ATOM 1505 O O . ASP A 1 191 ? 2.454 12.003 3.117 1.00 93.69 191 ASP A O 1
ATOM 1509 N N . ASP A 1 192 ? 4.489 12.650 2.418 1.00 91.56 192 ASP A N 1
ATOM 1510 C CA . ASP A 1 192 ? 4.015 13.598 1.412 1.00 91.56 192 ASP A CA 1
ATOM 1511 C C . ASP A 1 192 ? 3.157 12.903 0.348 1.00 91.56 192 ASP A C 1
ATOM 1513 O O . ASP A 1 192 ? 2.084 13.397 -0.003 1.00 91.56 192 ASP A O 1
ATOM 1517 N N . TRP A 1 193 ? 3.590 11.726 -0.107 1.00 92.50 193 TRP A N 1
ATOM 1518 C CA . TRP A 1 193 ? 2.880 10.891 -1.070 1.00 92.50 193 TRP A CA 1
ATOM 1519 C C . TRP A 1 193 ? 1.498 10.486 -0.554 1.00 92.50 193 TRP A C 1
ATOM 1521 O O . TRP A 1 193 ? 0.511 10.521 -1.294 1.00 92.50 193 TRP A O 1
ATOM 1531 N N . TRP A 1 194 ? 1.402 10.156 0.734 1.00 96.12 194 TRP A N 1
ATOM 1532 C CA . TRP A 1 194 ? 0.147 9.734 1.335 1.00 96.12 194 TRP A CA 1
ATOM 1533 C C . TRP A 1 194 ? -0.822 10.909 1.417 1.00 96.12 194 TRP A C 1
ATOM 1535 O O . TRP A 1 194 ? -1.976 10.796 1.003 1.00 96.12 194 TRP A O 1
ATOM 1545 N N . GLN A 1 195 ? -0.346 12.069 1.881 1.00 94.88 195 GLN A N 1
ATOM 1546 C CA . GLN A 1 195 ? -1.161 13.282 1.984 1.00 94.88 195 GLN A CA 1
ATOM 1547 C C . GLN A 1 195 ? -1.644 13.761 0.614 1.00 94.88 195 GLN A C 1
ATOM 1549 O O . GLN A 1 195 ? -2.820 14.095 0.470 1.00 94.88 195 GLN A O 1
ATOM 1554 N N . GLN A 1 196 ? -0.776 13.750 -0.400 1.00 92.44 196 GLN A N 1
ATOM 1555 C CA . GLN A 1 196 ? -1.149 14.115 -1.767 1.00 92.44 196 GLN A CA 1
ATOM 1556 C C . GLN A 1 196 ? -2.268 13.211 -2.298 1.00 92.44 196 GLN A C 1
ATOM 1558 O O . GLN A 1 196 ? -3.310 13.710 -2.725 1.00 92.44 196 GLN A O 1
ATOM 1563 N N . ALA A 1 197 ? -2.123 11.888 -2.177 1.00 93.50 197 ALA A N 1
ATOM 1564 C CA . ALA A 1 197 ? -3.171 10.949 -2.577 1.00 93.50 197 ALA A CA 1
ATOM 1565 C C . ALA A 1 197 ? -4.457 11.106 -1.754 1.00 93.50 197 ALA A C 1
ATOM 1567 O O . ALA A 1 197 ? -5.565 11.012 -2.289 1.00 93.50 197 ALA A O 1
ATOM 1568 N N . PHE A 1 198 ? -4.342 11.356 -0.451 1.00 94.31 198 PHE A N 1
ATOM 1569 C CA . PHE A 1 198 ? -5.490 11.532 0.430 1.00 94.31 198 PHE A CA 1
ATOM 1570 C C . PHE A 1 198 ? -6.321 12.761 0.039 1.00 94.31 198 PHE A C 1
ATOM 1572 O O . PHE A 1 198 ? -7.546 12.655 -0.082 1.00 94.31 198 PHE A O 1
ATOM 1579 N N . TYR A 1 199 ? -5.671 13.895 -0.233 1.00 91.81 199 TYR A N 1
ATOM 1580 C CA . TYR A 1 199 ? -6.341 15.142 -0.608 1.00 91.81 199 TYR A CA 1
ATOM 1581 C C . TYR A 1 199 ? -6.727 15.232 -2.092 1.00 91.81 199 TYR A C 1
ATOM 1583 O O . TYR A 1 199 ? -7.581 16.056 -2.433 1.00 91.81 199 TYR A O 1
ATOM 1591 N N . ASP A 1 200 ? -6.184 14.371 -2.958 1.00 88.69 200 ASP A N 1
ATOM 1592 C CA . ASP A 1 200 ? -6.585 14.306 -4.365 1.00 88.69 200 ASP A CA 1
ATOM 1593 C C . ASP A 1 200 ? -8.062 13.898 -4.518 1.00 88.69 200 ASP A C 1
ATOM 1595 O O . ASP A 1 200 ? -8.510 12.842 -4.057 1.00 88.69 200 ASP A O 1
ATOM 1599 N N . LYS A 1 201 ? -8.842 14.745 -5.189 1.00 82.62 201 LYS A N 1
ATOM 1600 C CA . LYS A 1 201 ? -10.277 14.526 -5.411 1.00 82.62 201 LYS A CA 1
ATOM 1601 C C . LYS A 1 201 ? -10.549 13.622 -6.607 1.00 82.62 201 LYS A C 1
ATOM 1603 O O . LYS A 1 201 ? -11.560 12.916 -6.611 1.00 82.62 201 LYS A O 1
ATOM 1608 N N . ASP A 1 202 ? -9.652 13.615 -7.587 1.00 81.25 202 ASP A N 1
ATOM 1609 C CA . ASP A 1 202 ? -9.869 12.903 -8.842 1.00 81.25 202 ASP A CA 1
ATOM 1610 C C . ASP A 1 202 ? -9.479 11.421 -8.723 1.00 81.25 202 ASP A C 1
ATOM 1612 O O . ASP A 1 202 ? -9.995 10.575 -9.456 1.00 81.25 202 ASP A O 1
ATOM 1616 N N . GLY A 1 203 ? -8.632 11.080 -7.747 1.00 81.56 203 GLY A N 1
ATOM 1617 C CA . GLY A 1 203 ? -8.091 9.736 -7.547 1.00 81.56 203 GLY A CA 1
ATOM 1618 C C . GLY A 1 203 ? -7.160 9.326 -8.685 1.00 81.56 203 GLY A C 1
ATOM 1619 O O . GLY A 1 203 ? -7.130 8.152 -9.065 1.00 81.56 203 GLY A O 1
ATOM 1620 N N . ARG A 1 204 ? -6.466 10.296 -9.286 1.00 84.81 204 ARG A N 1
ATOM 1621 C CA . ARG A 1 204 ? -5.562 10.048 -10.405 1.00 84.81 204 ARG A CA 1
ATOM 1622 C C . ARG A 1 204 ? -4.268 9.436 -9.869 1.00 84.81 204 ARG A C 1
ATOM 1624 O O . ARG A 1 204 ? -3.695 9.972 -8.926 1.00 84.81 204 ARG A O 1
ATOM 1631 N N . PRO A 1 205 ? -3.792 8.323 -10.458 1.00 85.88 205 PRO A N 1
ATOM 1632 C CA . PRO A 1 205 ? -2.446 7.850 -10.193 1.00 85.88 205 PRO A CA 1
ATOM 1633 C C . PRO A 1 205 ? -1.437 8.955 -10.468 1.00 85.88 205 PRO A C 1
ATOM 1635 O O . PRO A 1 205 ? -1.529 9.621 -11.502 1.00 85.88 205 PRO A O 1
ATOM 1638 N N . PHE A 1 206 ? -0.465 9.100 -9.584 1.00 87.31 206 PHE A N 1
ATOM 1639 C CA . PHE A 1 206 ? 0.668 9.988 -9.796 1.00 87.31 206 PHE A CA 1
ATOM 1640 C C . PHE A 1 206 ? 1.956 9.269 -9.422 1.00 87.31 206 PHE A C 1
ATOM 1642 O O . PHE A 1 206 ? 1.930 8.221 -8.768 1.00 87.31 206 PHE A O 1
ATOM 1649 N N . ALA A 1 207 ? 3.065 9.839 -9.876 1.00 85.56 207 ALA A N 1
ATOM 1650 C CA . ALA A 1 207 ? 4.386 9.392 -9.497 1.00 85.56 207 ALA A CA 1
ATOM 1651 C C . ALA A 1 207 ? 5.174 10.498 -8.810 1.00 85.56 207 ALA A C 1
ATOM 1653 O O . ALA A 1 207 ? 4.961 11.682 -9.091 1.00 85.56 207 ALA A O 1
ATOM 1654 N N . ARG A 1 208 ? 6.077 10.107 -7.912 1.00 81.69 208 ARG A N 1
ATOM 1655 C CA . ARG A 1 208 ? 7.090 11.021 -7.361 1.00 81.69 208 ARG A CA 1
ATOM 1656 C C . ARG A 1 208 ? 8.307 11.043 -8.264 1.00 81.69 208 ARG A C 1
ATOM 1658 O O . ARG A 1 208 ? 8.456 10.175 -9.100 1.00 81.69 208 ARG A O 1
ATOM 1665 N N . GLN A 1 209 ? 9.159 12.050 -8.146 1.00 77.06 209 GLN A N 1
ATOM 1666 C CA . GLN A 1 209 ? 10.406 12.057 -8.903 1.00 77.06 209 GLN A CA 1
ATOM 1667 C C . GLN A 1 209 ? 11.337 10.946 -8.398 1.00 77.06 209 GLN A C 1
ATOM 1669 O O . GLN A 1 209 ? 11.255 10.549 -7.240 1.00 77.06 209 GLN A O 1
ATOM 1674 N N . CYS A 1 210 ? 12.227 10.470 -9.269 1.00 79.56 210 CYS A N 1
ATOM 1675 C CA . CYS A 1 210 ? 13.262 9.515 -8.898 1.00 79.56 210 CYS A CA 1
ATOM 1676 C C . CYS A 1 210 ? 14.117 10.027 -7.724 1.00 79.56 210 CYS A C 1
ATOM 1678 O O . CYS A 1 210 ? 14.887 10.978 -7.887 1.00 79.56 210 CYS A O 1
ATOM 1680 N N . GLU A 1 211 ? 14.015 9.372 -6.571 1.00 77.69 211 GLU A N 1
ATOM 1681 C CA . GLU A 1 211 ? 14.768 9.673 -5.351 1.00 77.69 211 GLU A CA 1
ATOM 1682 C C . GLU A 1 211 ? 15.374 8.383 -4.781 1.00 77.69 211 GLU A C 1
ATOM 1684 O O . GLU A 1 211 ? 15.009 7.279 -5.178 1.00 77.69 211 GLU A O 1
ATOM 1689 N N . PHE A 1 212 ? 16.362 8.504 -3.891 1.00 75.88 212 PHE A N 1
ATOM 1690 C CA . PHE A 1 212 ? 16.873 7.330 -3.185 1.00 75.88 212 PHE A CA 1
ATOM 1691 C C . PHE A 1 212 ? 15.898 6.930 -2.077 1.00 75.88 212 PHE A C 1
ATOM 1693 O O . PHE A 1 212 ? 15.640 7.718 -1.167 1.00 75.88 212 PHE A O 1
ATOM 1700 N N . ASP A 1 213 ? 15.416 5.699 -2.148 1.00 74.25 213 ASP A N 1
ATOM 1701 C CA . ASP A 1 213 ? 14.511 5.071 -1.200 1.00 74.25 213 ASP A CA 1
ATOM 1702 C C . ASP A 1 213 ? 15.312 4.183 -0.238 1.00 74.25 213 ASP A C 1
ATOM 1704 O O . ASP A 1 213 ? 15.985 3.227 -0.641 1.00 74.25 213 ASP A O 1
ATOM 1708 N N . SER A 1 214 ? 15.267 4.532 1.051 1.00 74.25 214 SER A N 1
ATOM 1709 C CA . SER A 1 214 ? 15.987 3.822 2.107 1.00 74.25 214 SER A CA 1
ATOM 1710 C C . SER A 1 214 ? 15.357 2.492 2.508 1.00 74.25 214 SER A C 1
ATOM 1712 O O . SER A 1 214 ? 16.111 1.620 2.940 1.00 74.25 214 SER A O 1
ATOM 1714 N N . SER A 1 215 ? 14.037 2.306 2.375 1.00 70.75 215 SER A N 1
ATOM 1715 C CA . SER A 1 215 ? 13.388 1.032 2.719 1.00 70.75 215 SER A CA 1
ATOM 1716 C C . SER A 1 215 ? 13.653 -0.021 1.650 1.00 70.75 215 SER A C 1
ATOM 1718 O O . SER A 1 215 ? 13.916 -1.181 1.981 1.00 70.75 215 SER A O 1
ATOM 1720 N N . ALA A 1 216 ? 13.643 0.384 0.379 1.00 72.94 216 ALA A N 1
ATOM 1721 C CA . ALA A 1 216 ? 13.915 -0.504 -0.748 1.00 72.94 216 ALA A CA 1
ATOM 1722 C C . ALA A 1 216 ? 15.402 -0.559 -1.166 1.00 72.94 216 ALA A C 1
ATOM 1724 O O . ALA A 1 216 ? 15.776 -1.416 -1.967 1.00 72.94 216 ALA A O 1
ATOM 1725 N N . GLU A 1 217 ? 16.251 0.328 -0.632 1.00 77.69 217 GLU A N 1
ATOM 1726 C CA . GLU A 1 217 ? 17.681 0.478 -0.962 1.00 77.69 217 GLU A CA 1
ATOM 1727 C C . GLU A 1 217 ? 17.960 0.686 -2.470 1.00 77.69 217 GLU A C 1
ATOM 1729 O O . GLU A 1 217 ? 18.959 0.207 -3.017 1.00 77.69 217 GLU A O 1
ATOM 1734 N N . ILE A 1 218 ? 17.086 1.427 -3.160 1.00 75.44 218 ILE A N 1
ATOM 1735 C CA . ILE A 1 218 ? 17.168 1.705 -4.605 1.00 75.44 218 ILE A CA 1
ATOM 1736 C C . ILE A 1 218 ? 16.917 3.184 -4.909 1.00 75.44 218 ILE A C 1
ATOM 1738 O O . ILE A 1 218 ? 16.337 3.906 -4.111 1.00 75.44 218 ILE A O 1
ATOM 1742 N N . PHE A 1 219 ? 17.323 3.644 -6.094 1.00 79.62 219 PHE A N 1
ATOM 1743 C CA . PHE A 1 219 ? 16.733 4.857 -6.664 1.00 79.62 219 PHE A CA 1
ATOM 1744 C C . PHE A 1 219 ? 15.390 4.479 -7.279 1.00 79.62 219 PHE A C 1
ATOM 1746 O O . PHE A 1 219 ? 15.363 3.729 -8.263 1.00 79.62 219 PHE A O 1
ATOM 1753 N N . SER A 1 220 ? 14.300 4.960 -6.691 1.00 82.00 220 SER A N 1
ATOM 1754 C CA . SER A 1 220 ? 12.943 4.626 -7.100 1.00 82.00 220 SER A CA 1
ATOM 1755 C C . SER A 1 220 ? 12.119 5.852 -7.460 1.00 82.00 220 SER A C 1
ATOM 1757 O O . SER A 1 220 ? 12.307 6.962 -6.968 1.00 82.00 220 SER A O 1
ATOM 1759 N N . GLU A 1 221 ? 11.198 5.612 -8.379 1.00 86.00 221 GLU A N 1
ATOM 1760 C CA . GLU A 1 221 ? 10.022 6.426 -8.598 1.00 86.00 221 GLU A CA 1
ATOM 1761 C C . GLU A 1 221 ? 8.868 5.742 -7.859 1.00 86.00 221 GLU A C 1
ATOM 1763 O O . GLU A 1 221 ? 8.622 4.555 -8.075 1.00 86.00 221 GLU A O 1
ATOM 1768 N N . ASP A 1 222 ? 8.158 6.447 -6.988 1.00 88.81 222 ASP A N 1
ATOM 1769 C CA . ASP A 1 222 ? 6.970 5.883 -6.346 1.00 88.81 222 ASP A CA 1
ATOM 1770 C C . ASP A 1 222 ? 5.785 5.995 -7.296 1.00 88.81 222 ASP A C 1
ATOM 1772 O O . ASP A 1 222 ? 5.521 7.082 -7.802 1.00 88.81 222 ASP A O 1
ATOM 1776 N N . LEU A 1 223 ? 5.036 4.910 -7.507 1.00 92.25 223 LEU A N 1
ATOM 1777 C CA . LEU A 1 223 ? 3.732 4.935 -8.174 1.00 92.25 223 LEU A CA 1
ATOM 1778 C C . LEU A 1 223 ? 2.621 4.831 -7.130 1.00 92.25 223 LEU A C 1
ATOM 1780 O O . LEU A 1 223 ? 2.485 3.809 -6.454 1.00 92.25 223 LEU A O 1
ATOM 1784 N N . ILE A 1 224 ? 1.795 5.873 -7.029 1.00 94.94 224 ILE A N 1
ATOM 1785 C CA . ILE A 1 224 ? 0.781 5.988 -5.983 1.00 94.94 224 ILE A CA 1
ATOM 1786 C C . ILE A 1 224 ? -0.612 5.775 -6.569 1.00 94.94 224 ILE A C 1
ATOM 1788 O O . ILE A 1 224 ? -1.026 6.454 -7.511 1.00 94.94 224 ILE A O 1
ATOM 1792 N N . ILE A 1 225 ? -1.368 4.849 -5.974 1.00 95.94 225 ILE A N 1
ATOM 1793 C CA . ILE A 1 225 ? -2.751 4.537 -6.339 1.00 95.94 225 ILE A CA 1
ATOM 1794 C C . ILE A 1 225 ? -3.670 4.803 -5.148 1.00 95.94 225 ILE A C 1
ATOM 1796 O O . ILE A 1 225 ? -3.630 4.099 -4.138 1.00 95.94 225 ILE A O 1
ATOM 1800 N N . LYS A 1 226 ? -4.565 5.786 -5.298 1.00 96.75 226 LYS A N 1
ATOM 1801 C CA . LYS A 1 226 ? -5.707 5.968 -4.397 1.00 96.75 226 LYS A CA 1
ATOM 1802 C C . LYS A 1 226 ? -6.732 4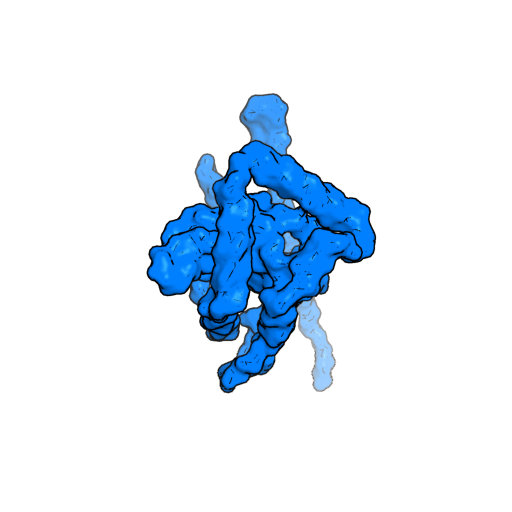.863 -4.647 1.00 96.75 226 LYS A C 1
ATOM 1804 O O . LYS A 1 226 ? -7.215 4.701 -5.768 1.00 96.75 226 LYS A O 1
ATOM 1809 N N . ILE A 1 227 ? -7.085 4.120 -3.605 1.00 97.94 227 ILE A N 1
ATOM 1810 C CA . ILE A 1 227 ? -7.967 2.959 -3.701 1.00 97.94 227 ILE A CA 1
ATOM 1811 C C . ILE A 1 227 ? -9.374 3.364 -3.284 1.00 97.94 227 ILE A C 1
ATOM 1813 O O . ILE A 1 227 ? -9.594 3.921 -2.204 1.00 97.94 227 ILE A O 1
ATOM 1817 N N . LYS A 1 228 ? -10.326 3.061 -4.162 1.00 96.75 228 LYS A N 1
ATOM 1818 C CA . LYS A 1 228 ? -11.754 3.170 -3.889 1.00 96.75 228 LYS A CA 1
ATOM 1819 C C . LYS A 1 228 ? -12.344 1.776 -3.737 1.00 96.75 228 LYS A C 1
ATOM 1821 O O . LYS A 1 228 ? -11.893 0.843 -4.402 1.00 96.75 228 LYS A O 1
ATOM 1826 N N . ASP A 1 229 ? -13.327 1.662 -2.861 1.00 97.38 229 ASP A N 1
ATOM 1827 C CA . ASP A 1 229 ? -14.116 0.457 -2.688 1.00 97.38 229 ASP A CA 1
ATOM 1828 C C . ASP A 1 229 ? -14.838 0.130 -3.995 1.00 97.38 229 ASP A C 1
ATOM 1830 O O . ASP A 1 229 ? -15.439 1.005 -4.627 1.00 97.38 229 ASP A O 1
ATOM 1834 N N . ASN A 1 230 ? -14.752 -1.129 -4.415 1.00 95.50 230 ASN A N 1
ATOM 1835 C CA . ASN A 1 230 ? -15.285 -1.564 -5.704 1.00 95.50 230 ASN A CA 1
ATOM 1836 C C . ASN A 1 230 ? -16.810 -1.385 -5.822 1.00 95.50 230 ASN A C 1
ATOM 1838 O O . ASN A 1 230 ? -17.310 -1.257 -6.940 1.00 95.50 230 ASN A O 1
ATOM 1842 N N . GLU A 1 231 ? -17.547 -1.402 -4.707 1.00 94.94 231 GLU A N 1
ATOM 1843 C CA . GLU A 1 231 ? -19.012 -1.333 -4.705 1.00 94.94 231 GLU A CA 1
ATOM 1844 C C . GLU A 1 231 ? -19.522 0.086 -4.449 1.00 94.94 231 GLU A C 1
ATOM 1846 O O . GLU A 1 231 ? -20.341 0.608 -5.207 1.00 94.94 231 GLU A O 1
ATOM 1851 N N . SER A 1 232 ? -19.040 0.717 -3.381 1.00 95.81 232 SER A N 1
ATOM 1852 C CA . SER A 1 232 ? -19.495 2.036 -2.936 1.00 95.81 232 SER A CA 1
ATOM 1853 C C . SER A 1 232 ? -18.770 3.193 -3.624 1.00 95.81 232 SER A C 1
ATOM 1855 O O . SER A 1 232 ? -19.307 4.297 -3.694 1.00 95.81 232 SER A O 1
ATOM 1857 N N . GLY A 1 233 ? -17.561 2.964 -4.147 1.00 94.75 233 GLY A N 1
ATOM 1858 C CA . GLY A 1 233 ? -16.697 4.016 -4.683 1.00 94.75 233 GLY A CA 1
ATOM 1859 C C . GLY A 1 233 ? -16.057 4.908 -3.613 1.00 94.75 233 GLY A C 1
ATOM 1860 O O . GLY A 1 233 ? -15.371 5.872 -3.964 1.00 94.75 233 GLY A O 1
ATOM 1861 N N . GLU A 1 234 ? -16.261 4.598 -2.330 1.00 95.62 234 GLU A N 1
ATOM 1862 C CA . GLU A 1 234 ? -15.674 5.320 -1.201 1.00 95.62 234 GLU A CA 1
ATOM 1863 C C . GLU A 1 234 ? -14.163 5.106 -1.133 1.00 95.62 234 GLU A C 1
ATOM 1865 O O . GLU A 1 234 ? -13.648 4.058 -1.510 1.00 95.62 234 GLU A O 1
ATOM 1870 N N . PHE A 1 235 ? -13.424 6.100 -0.647 1.00 97.00 235 PHE A N 1
ATOM 1871 C CA . PHE A 1 235 ? -11.986 5.960 -0.432 1.00 97.00 235 PHE A CA 1
ATOM 1872 C C . PHE A 1 235 ? -11.708 4.990 0.723 1.00 97.00 235 PHE A C 1
ATOM 1874 O O . PHE A 1 235 ? -12.217 5.191 1.822 1.00 97.00 235 PHE A O 1
ATOM 1881 N N . ILE A 1 236 ? -10.871 3.975 0.485 1.00 98.19 236 ILE A N 1
ATOM 1882 C CA . ILE A 1 236 ? -10.585 2.923 1.478 1.00 98.19 236 ILE A CA 1
ATOM 1883 C C . ILE A 1 236 ? -9.099 2.710 1.768 1.00 98.19 236 ILE A C 1
ATOM 1885 O O . ILE A 1 236 ? -8.764 1.954 2.680 1.00 98.19 236 ILE A O 1
ATOM 1889 N N . GLY A 1 237 ? -8.197 3.371 1.047 1.00 98.38 237 GLY A N 1
ATOM 1890 C CA . GLY A 1 237 ? -6.767 3.236 1.299 1.00 98.38 237 GLY A CA 1
ATOM 1891 C C . GLY A 1 237 ? -5.895 3.717 0.153 1.00 98.38 237 GLY A C 1
ATOM 1892 O O . GLY A 1 237 ? -6.390 4.161 -0.884 1.00 98.38 237 GLY A O 1
ATOM 1893 N N . ILE A 1 238 ? -4.583 3.629 0.338 1.00 98.62 238 ILE A N 1
ATOM 1894 C CA . ILE A 1 238 ? -3.589 4.019 -0.668 1.00 98.62 238 ILE A CA 1
ATOM 1895 C C . ILE A 1 238 ? -2.567 2.892 -0.806 1.00 98.62 238 ILE A C 1
ATOM 1897 O O . ILE A 1 238 ? -2.113 2.346 0.203 1.00 98.62 238 ILE A O 1
ATOM 1901 N N . LEU A 1 239 ? -2.216 2.565 -2.051 1.00 98.38 239 LEU A N 1
ATOM 1902 C CA . LEU A 1 239 ? -1.061 1.739 -2.395 1.00 98.38 239 LEU A CA 1
ATOM 1903 C C . LEU A 1 239 ? 0.067 2.650 -2.894 1.00 98.38 239 LEU A C 1
ATOM 1905 O O . LEU A 1 239 ? -0.130 3.363 -3.878 1.00 98.38 239 LEU A O 1
ATOM 1909 N N . ASN A 1 240 ? 1.231 2.596 -2.251 1.00 96.81 240 ASN A N 1
ATOM 1910 C CA . ASN A 1 240 ? 2.493 3.088 -2.806 1.00 96.81 240 ASN A CA 1
ATOM 1911 C C . ASN A 1 240 ? 3.276 1.890 -3.367 1.00 96.81 240 ASN A C 1
ATOM 1913 O O . ASN A 1 240 ? 3.269 0.8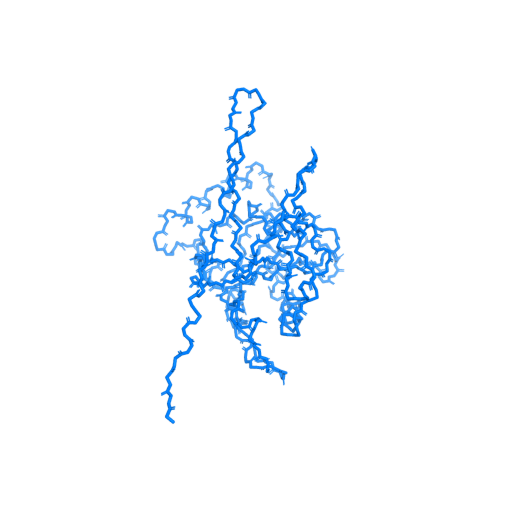12 -2.770 1.00 96.81 240 ASN A O 1
ATOM 1917 N N . SER A 1 241 ? 3.879 2.043 -4.544 1.00 95.06 241 SER A N 1
ATOM 1918 C CA . SER A 1 241 ? 4.736 1.037 -5.166 1.00 95.06 241 SER A CA 1
ATOM 1919 C C . SER A 1 241 ? 6.022 1.662 -5.696 1.00 95.06 241 SER A C 1
ATOM 1921 O O . SER A 1 241 ? 5.994 2.333 -6.729 1.00 95.06 241 SER A O 1
ATOM 1923 N N . ALA A 1 242 ? 7.145 1.387 -5.038 1.00 92.06 242 ALA A N 1
ATOM 1924 C CA . ALA A 1 242 ? 8.456 1.863 -5.460 1.00 92.06 242 ALA A CA 1
ATOM 1925 C C . ALA A 1 242 ? 8.908 1.106 -6.716 1.00 92.06 242 ALA A C 1
ATOM 1927 O O . ALA A 1 242 ? 8.981 -0.127 -6.727 1.00 92.06 242 ALA A O 1
ATOM 1928 N N . THR A 1 243 ? 9.231 1.819 -7.793 1.00 86.44 243 THR A N 1
ATOM 1929 C CA . THR A 1 243 ? 9.796 1.232 -9.013 1.00 86.44 243 THR A CA 1
ATOM 1930 C C . THR A 1 243 ? 11.209 1.745 -9.263 1.00 86.44 243 THR A C 1
ATOM 1932 O O . THR A 1 243 ? 11.402 2.954 -9.287 1.00 86.44 243 THR A O 1
ATOM 1935 N N . PRO A 1 244 ? 12.199 0.873 -9.531 1.00 84.12 244 PRO A N 1
ATOM 1936 C CA . PRO A 1 244 ? 13.539 1.319 -9.900 1.00 84.12 244 PRO A CA 1
ATOM 1937 C C . PRO A 1 244 ? 13.511 2.281 -11.097 1.00 84.12 244 PRO A C 1
ATOM 1939 O O . PRO A 1 244 ? 12.851 2.010 -12.108 1.00 84.12 244 PRO A O 1
ATOM 1942 N N . CYS A 1 245 ? 14.211 3.411 -10.996 1.00 81.31 245 CYS A N 1
ATOM 1943 C CA . CYS A 1 245 ? 14.178 4.438 -12.042 1.00 81.31 245 CYS A CA 1
ATOM 1944 C C . CYS A 1 245 ? 14.849 3.981 -13.341 1.00 81.31 245 CYS A C 1
ATOM 1946 O O . CYS A 1 245 ? 14.424 4.341 -14.438 1.00 81.31 245 CYS A O 1
ATOM 1948 N N . ASP A 1 246 ? 15.891 3.159 -13.240 1.00 75.25 246 ASP A N 1
ATOM 1949 C CA . ASP A 1 246 ? 16.598 2.597 -14.391 1.00 75.25 246 ASP A CA 1
ATOM 1950 C C . ASP A 1 246 ? 15.692 1.716 -15.268 1.00 75.25 246 ASP A C 1
ATOM 1952 O O . ASP A 1 246 ? 15.898 1.638 -16.479 1.00 75.25 246 ASP A O 1
ATOM 1956 N N . VAL A 1 247 ? 14.645 1.121 -14.687 1.00 71.75 247 VAL A N 1
ATOM 1957 C CA . VAL A 1 247 ? 13.612 0.362 -15.407 1.00 71.75 247 VAL A CA 1
ATOM 1958 C C . VAL A 1 247 ? 12.649 1.286 -16.156 1.00 71.75 247 VAL A C 1
ATOM 1960 O O . VAL A 1 247 ? 12.259 0.972 -17.280 1.00 71.75 247 VAL A O 1
ATOM 1963 N N . LEU A 1 248 ? 12.272 2.430 -15.577 1.00 67.44 248 LEU A N 1
ATOM 1964 C CA . LEU A 1 248 ? 11.310 3.354 -16.193 1.00 67.44 248 LEU A CA 1
ATOM 1965 C C . LEU A 1 248 ? 11.876 4.132 -17.384 1.00 67.44 248 LEU A C 1
ATOM 1967 O O . LEU A 1 248 ? 11.131 4.441 -18.319 1.00 67.44 248 LEU A O 1
ATOM 1971 N N . TYR A 1 249 ? 13.173 4.443 -17.348 1.00 67.69 249 TYR A N 1
ATOM 1972 C CA . TYR A 1 249 ? 13.839 5.295 -18.338 1.00 67.69 249 TYR A CA 1
ATOM 1973 C C . TYR A 1 249 ? 14.792 4.535 -19.266 1.00 67.69 249 TYR A C 1
ATOM 1975 O O . TYR A 1 249 ? 15.538 5.163 -20.022 1.00 67.69 249 TYR A O 1
ATOM 1983 N N . LYS A 1 250 ? 14.779 3.195 -19.242 1.00 60.28 250 LYS A N 1
ATOM 1984 C CA . LYS A 1 250 ? 15.602 2.382 -20.144 1.00 60.28 250 LYS A CA 1
ATOM 1985 C C . LYS A 1 250 ? 15.253 2.730 -21.602 1.00 60.28 250 LYS A C 1
ATOM 1987 O O . LYS A 1 250 ? 14.095 2.569 -21.993 1.00 60.28 250 LYS A O 1
ATOM 1992 N N . PRO A 1 251 ? 16.212 3.207 -22.418 1.00 49.50 251 PRO A N 1
ATOM 1993 C CA . PRO A 1 251 ? 15.951 3.463 -23.826 1.00 49.50 251 PRO A CA 1
ATOM 1994 C C . PRO A 1 251 ? 15.611 2.144 -24.526 1.00 49.50 251 PRO A C 1
ATOM 1996 O O . PRO A 1 251 ? 16.334 1.155 -24.380 1.00 49.50 251 PRO A O 1
ATOM 1999 N N . SER A 1 252 ? 14.486 2.152 -25.242 1.00 51.38 252 SER A N 1
ATOM 2000 C CA . SER A 1 252 ? 14.021 1.068 -26.115 1.00 51.38 252 SER A CA 1
ATOM 2001 C C . SER A 1 252 ? 14.962 0.834 -27.289 1.00 51.38 252 SER A C 1
ATOM 2003 O O . SER A 1 252 ? 15.339 1.856 -27.911 1.00 51.38 252 SER A O 1
#

Radius of gyration: 22.25 Å; chains: 1; bounding box: 64×53×56 Å

Foldseek 3Di:
DDDDDDPPQDFDWDWDWDWDDDPDDTDIDIDTDTDRDQDPDFDWDDDPPDDTDRPDPPDPVDDDPGDDDPPPDDPADPLRVVVVVLVVVLCQDPVNLVLLVVVQVVLVVDDPVVSVVVQVVQFVCQQVDPDQDPVNCQACPDPSLVSQLVQQWDDDPVDHTFHFLKKFKAWLQQATSHIVFRANGRRCCPPPLQVCCNPDPVQDWDWDPQDQDPRSRARWIWTKGQHANPPPRHGRIMMITTGHPCRRPPDD